Protein AF-A0AAV4B390-F1 (afdb_monomer)

Sequence (220 aa):
MEKWSINTLYYGSLAVGALCLAVEPRRWAMCNGYDNIGFPLTHDKHVQPGNHGVWMPGLGCPVQGCSAKIIRQATSLKMHWAEKHEKIVAKYYCSNCVWRSQSQDLLPDPINNVWVPGQACTVKGCGARGIRLLSDLRRHWREKHEEIVPMFHCSACAYISKRKSNIFNHFRRQHRHRLQDTCSNEECIGETNYQHNQEFIDPYPLTLDIMLGKKTMNTE

Radius of gyration: 29.26 Å; Cα contacts (8 Å, |Δi|>4): 190; chains: 1; bounding box: 52×94×75 Å

Foldseek 3Di:
DDDDDDDDDDDDDDDDDDDDDDDDDDDDDDDDDDDDDDDDDDDDDDDDPDDDPPDDAFCADPDPPDPGHGDRDPVSVVVVCVPPPPPPPPPDDDPPDPPPDPPPPDDPPLLAAPDDAQQADPAPPLRRGRRHDLVSVVVSCQQAADQKAKWWAFLPDRDIDSDLVVLVVCCVVPVVVVDPVDDDSVNRTDDIDIDGRPNYRHRPPDDSCSNVSNDDPPPD

InterPro domains:
  IPR013087 Zinc finger C2H2-type [SM00355] (59-85)
  IPR013087 Zinc finger C2H2-type [SM00355] (119-145)
  IPR013087 Zinc finger C2H2-type [SM00355] (152-175)

Structure (mmCIF, N/CA/C/O backbone):
data_AF-A0AAV4B390-F1
#
_entry.id   AF-A0AAV4B390-F1
#
loop_
_atom_site.group_PDB
_atom_site.id
_atom_site.type_symbol
_atom_site.label_atom_id
_atom_site.label_alt_id
_atom_site.label_comp_id
_atom_site.label_asym_id
_atom_site.label_entity_id
_atom_site.label_seq_id
_atom_site.pdbx_PDB_ins_code
_atom_site.Cartn_x
_atom_site.Cartn_y
_atom_site.Cartn_z
_atom_site.occupancy
_atom_site.B_iso_or_equiv
_atom_site.auth_seq_id
_atom_site.auth_comp_id
_atom_site.auth_asym_id
_atom_site.auth_atom_id
_atom_site.pdbx_PDB_model_num
ATOM 1 N N . MET A 1 1 ? -11.537 -35.513 -24.951 1.00 41.50 1 MET A N 1
ATOM 2 C CA . MET A 1 1 ? -10.340 -34.748 -25.369 1.00 41.50 1 MET A CA 1
ATOM 3 C C . MET A 1 1 ? -10.717 -33.981 -26.619 1.00 41.50 1 MET A C 1
ATOM 5 O O . MET A 1 1 ? -10.560 -34.493 -27.719 1.00 41.50 1 MET A O 1
ATOM 9 N N . GLU A 1 2 ? -11.304 -32.804 -26.444 1.00 45.62 2 GLU A N 1
ATOM 10 C CA . GLU A 1 2 ? -11.827 -31.998 -27.546 1.00 45.62 2 GLU A CA 1
ATOM 11 C C . GLU A 1 2 ? -10.936 -30.771 -27.719 1.00 45.62 2 GLU A C 1
ATOM 13 O O . GLU A 1 2 ? -10.735 -29.987 -26.792 1.00 45.62 2 GLU A O 1
ATOM 18 N N . LYS A 1 3 ? -10.320 -30.681 -28.899 1.00 49.75 3 LYS A N 1
ATOM 19 C CA . LYS A 1 3 ? -9.437 -29.594 -29.312 1.00 49.75 3 LYS A CA 1
ATOM 20 C C . LYS A 1 3 ? -10.301 -28.473 -29.881 1.00 49.75 3 LYS A C 1
ATOM 22 O O . LYS A 1 3 ? -10.980 -28.686 -30.878 1.00 49.75 3 LYS A O 1
ATOM 27 N N . TRP A 1 4 ? -10.219 -27.287 -29.290 1.00 47.69 4 TRP A N 1
ATOM 28 C CA . TRP A 1 4 ? -10.740 -26.060 -29.885 1.00 47.69 4 TRP A CA 1
ATOM 29 C C . TRP A 1 4 ? -9.566 -25.245 -30.434 1.00 47.69 4 TRP A C 1
ATOM 31 O O . TRP A 1 4 ? -8.719 -24.768 -29.682 1.00 47.69 4 TRP A O 1
ATOM 41 N N . SER A 1 5 ? -9.507 -25.122 -31.760 1.00 53.28 5 SER A N 1
ATOM 42 C CA . SER A 1 5 ? -8.652 -24.180 -32.488 1.00 53.28 5 SER A CA 1
ATOM 43 C C . SER A 1 5 ? -9.556 -23.124 -33.108 1.00 53.28 5 SER A C 1
ATOM 45 O O . SER A 1 5 ? -10.400 -23.473 -33.928 1.00 53.28 5 SER A O 1
ATOM 47 N N . ILE A 1 6 ? -9.388 -21.851 -32.739 1.00 56.22 6 ILE A N 1
ATOM 48 C CA . ILE A 1 6 ? -10.055 -20.737 -33.423 1.00 56.22 6 ILE A CA 1
ATOM 49 C C . ILE A 1 6 ? -9.066 -19.581 -33.627 1.00 56.22 6 ILE A C 1
ATOM 51 O O . ILE A 1 6 ? -8.648 -18.914 -32.688 1.00 56.22 6 ILE A O 1
ATOM 55 N N . ASN A 1 7 ? -8.711 -19.428 -34.902 1.00 47.69 7 ASN A N 1
ATOM 56 C CA . ASN A 1 7 ? -8.515 -18.223 -35.708 1.00 47.69 7 ASN A CA 1
ATOM 57 C C . ASN A 1 7 ? -7.760 -17.012 -35.142 1.00 47.69 7 ASN A C 1
ATOM 59 O O . ASN A 1 7 ? -8.283 -16.160 -34.430 1.00 47.69 7 ASN A O 1
ATOM 63 N N . THR A 1 8 ? -6.552 -16.876 -35.682 1.00 50.84 8 THR A N 1
ATOM 64 C CA . THR A 1 8 ? -5.808 -15.642 -35.922 1.00 50.84 8 THR A CA 1
ATOM 65 C C . THR A 1 8 ? -6.605 -14.695 -36.831 1.00 50.84 8 THR A C 1
ATOM 67 O O . THR A 1 8 ? -6.971 -15.077 -37.941 1.00 50.84 8 THR A O 1
ATOM 70 N N . LEU A 1 9 ? -6.829 -13.449 -36.399 1.00 58.09 9 LEU A N 1
ATOM 71 C CA . LEU A 1 9 ? -7.243 -12.353 -37.279 1.00 58.09 9 LEU A CA 1
ATOM 72 C C . LEU A 1 9 ? -6.188 -11.247 -37.307 1.00 58.09 9 LEU A C 1
ATOM 74 O O . LEU A 1 9 ? -5.537 -10.927 -36.315 1.00 58.09 9 LEU A O 1
ATOM 78 N N . TYR A 1 10 ? -6.017 -10.749 -38.523 1.00 50.22 10 TYR A N 1
ATOM 79 C CA . TYR A 1 10 ? -4.921 -9.970 -39.075 1.00 50.22 10 TYR A CA 1
ATOM 80 C C . TYR A 1 10 ? -5.289 -8.472 -39.065 1.00 50.22 10 TYR A C 1
ATOM 82 O O . TYR A 1 10 ? -6.413 -8.125 -39.405 1.00 50.22 10 TYR A O 1
ATOM 90 N N . TYR A 1 11 ? -4.307 -7.630 -38.726 1.00 43.91 11 TYR A N 1
ATOM 91 C CA . TYR A 1 11 ? -4.045 -6.243 -39.160 1.00 43.91 11 TYR A CA 1
ATOM 92 C C . TYR A 1 11 ? -5.147 -5.166 -39.155 1.00 43.91 11 TYR A C 1
ATOM 94 O O . TYR A 1 11 ? -6.131 -5.213 -39.883 1.00 43.91 11 TYR A O 1
ATOM 102 N N . GLY A 1 12 ? -4.813 -4.056 -38.489 1.00 47.50 12 GLY A N 1
ATOM 103 C CA . GLY A 1 12 ? -5.401 -2.738 -38.715 1.00 47.50 12 GLY A CA 1
ATOM 104 C C . GLY A 1 12 ? -4.521 -1.639 -38.122 1.00 47.50 12 GLY A C 1
ATOM 105 O O . GLY A 1 12 ? -4.775 -1.174 -37.016 1.00 47.50 12 GLY A O 1
ATOM 106 N N . SER A 1 13 ? -3.463 -1.248 -38.840 1.00 51.16 13 SER A N 1
ATOM 107 C CA . SER A 1 13 ? -2.677 -0.043 -38.547 1.00 51.16 13 SER A CA 1
ATOM 108 C C . SER A 1 13 ? -3.537 1.200 -38.770 1.00 51.16 13 SER A C 1
ATOM 110 O O . SER A 1 13 ? -3.953 1.456 -39.899 1.00 51.16 13 SER A O 1
ATOM 112 N N . LEU A 1 14 ? -3.760 1.996 -37.723 1.00 57.91 14 LEU A N 1
ATOM 113 C CA . LEU A 1 14 ? -4.308 3.346 -37.842 1.00 57.91 14 LEU A CA 1
ATOM 114 C C . LEU A 1 14 ? -3.250 4.381 -37.464 1.00 57.91 14 LEU A C 1
ATOM 116 O O . LEU A 1 14 ? -2.471 4.216 -36.528 1.00 57.91 14 LEU A O 1
ATOM 120 N N . ALA A 1 15 ? -3.218 5.410 -38.301 1.00 54.84 15 ALA A N 1
ATOM 121 C CA . ALA A 1 15 ? -2.175 6.400 -38.436 1.00 54.84 15 ALA A CA 1
ATOM 122 C C . ALA A 1 15 ? -2.078 7.360 -37.245 1.00 54.84 15 ALA A C 1
ATOM 124 O O . ALA A 1 15 ? -3.065 7.736 -36.614 1.00 54.84 15 ALA A O 1
ATOM 125 N N . VAL A 1 16 ? -0.844 7.793 -37.007 1.00 46.31 16 VAL A N 1
ATOM 126 C CA . VAL A 1 16 ? -0.438 8.780 -36.012 1.00 46.31 16 VAL A CA 1
ATOM 127 C C . VAL A 1 16 ? -0.750 10.176 -36.558 1.00 46.31 16 VAL A C 1
ATOM 129 O O . VAL A 1 16 ? -0.089 10.649 -37.479 1.00 46.31 16 VAL A O 1
ATOM 132 N N . GLY A 1 17 ? -1.771 10.833 -36.009 1.00 49.50 17 GLY A N 1
ATOM 133 C CA . GLY A 1 17 ? -2.037 12.254 -36.232 1.00 49.50 17 GLY A CA 1
ATOM 134 C C . GLY A 1 17 ? -1.324 13.092 -35.175 1.00 49.50 17 GLY A C 1
ATOM 135 O O . GLY A 1 17 ? -1.778 13.172 -34.036 1.00 49.50 17 GLY A O 1
ATOM 136 N N . ALA A 1 18 ? -0.200 13.702 -35.546 1.00 46.06 18 ALA A N 1
ATOM 137 C CA . ALA A 1 18 ? 0.514 14.671 -34.724 1.00 46.06 18 ALA A CA 1
ATOM 138 C C . ALA A 1 18 ? -0.242 16.012 -34.710 1.00 46.06 18 ALA A C 1
ATOM 140 O O . ALA A 1 18 ? -0.316 16.699 -35.727 1.00 46.06 18 ALA A O 1
ATOM 141 N N . LEU A 1 19 ? -0.786 16.398 -33.555 1.00 48.22 19 LEU A N 1
ATOM 142 C CA . LEU A 1 19 ? -1.287 17.749 -33.294 1.00 48.22 19 LEU A CA 1
ATOM 143 C C . LEU A 1 19 ? -0.245 18.494 -32.453 1.00 48.22 19 LEU A C 1
ATOM 145 O O . LEU A 1 19 ? -0.083 18.243 -31.260 1.00 48.22 19 LEU A O 1
ATOM 149 N N . CYS A 1 20 ? 0.490 19.389 -33.115 1.00 43.09 20 CYS A N 1
ATOM 150 C CA . CYS A 1 20 ? 1.404 20.332 -32.483 1.00 43.09 20 CYS A CA 1
ATOM 151 C C . CYS A 1 20 ? 0.640 21.304 -31.576 1.00 43.09 20 CYS A C 1
ATOM 153 O O . CYS A 1 20 ? -0.298 21.977 -32.000 1.00 43.09 20 CYS A O 1
ATOM 155 N N . LEU A 1 21 ? 1.102 21.393 -30.332 1.00 41.28 21 LEU A N 1
ATOM 156 C CA . LEU A 1 21 ? 0.714 22.388 -29.342 1.00 41.28 21 LEU A CA 1
ATOM 157 C C . LEU A 1 21 ? 1.257 23.767 -29.749 1.00 41.28 21 LEU A C 1
ATOM 159 O O . LEU A 1 21 ? 2.466 23.933 -29.897 1.00 41.28 21 LEU A O 1
ATOM 163 N N . ALA A 1 22 ? 0.379 24.763 -29.855 1.00 42.25 22 ALA A N 1
ATOM 164 C CA . ALA A 1 22 ? 0.757 26.170 -29.779 1.00 42.25 22 ALA A CA 1
ATOM 165 C C . ALA A 1 22 ? 0.471 26.659 -28.352 1.00 42.25 22 ALA A C 1
ATOM 167 O O . ALA A 1 22 ? -0.681 26.743 -27.930 1.00 42.25 22 ALA A O 1
ATOM 168 N N . VAL A 1 23 ? 1.532 26.928 -27.590 1.00 44.78 23 VAL A N 1
ATOM 169 C CA . VAL A 1 23 ? 1.471 27.560 -26.266 1.00 44.78 23 VAL A CA 1
ATOM 170 C C . VAL A 1 23 ? 1.789 29.041 -26.455 1.00 44.78 23 VAL A C 1
ATOM 172 O O . VAL A 1 23 ? 2.902 29.393 -26.838 1.00 44.78 23 VAL A O 1
ATOM 175 N N . GLU A 1 24 ? 0.815 29.910 -26.197 1.00 44.53 24 GLU A N 1
ATOM 176 C CA . GLU A 1 24 ? 1.016 31.361 -26.184 1.00 44.53 24 GLU A CA 1
ATOM 177 C C . GLU A 1 24 ? 1.692 31.819 -24.873 1.00 44.53 24 GLU A C 1
ATOM 179 O O . GLU A 1 24 ? 1.309 31.368 -23.786 1.00 44.53 24 GLU A O 1
ATOM 184 N N . PRO A 1 25 ? 2.665 32.747 -24.919 1.00 48.50 25 PRO A N 1
ATOM 185 C CA . PRO A 1 25 ? 3.282 33.297 -23.719 1.00 48.50 25 PRO A CA 1
ATOM 186 C C . PRO A 1 25 ? 2.408 34.393 -23.087 1.00 48.50 25 PRO A C 1
ATOM 188 O O . PRO A 1 25 ? 2.172 35.456 -23.667 1.00 48.50 25 PRO A O 1
ATOM 191 N N . ARG A 1 26 ? 1.971 34.168 -21.840 1.00 43.69 26 ARG A N 1
ATOM 192 C CA . ARG A 1 26 ? 1.326 35.196 -21.009 1.00 43.69 26 ARG A CA 1
ATOM 193 C C . ARG A 1 26 ? 2.330 36.292 -20.641 1.00 43.69 26 ARG A C 1
ATOM 195 O O . ARG A 1 26 ? 3.281 36.058 -19.898 1.00 43.69 26 ARG A O 1
ATOM 202 N N . ARG A 1 27 ? 2.065 37.502 -21.140 1.00 37.72 27 ARG A N 1
ATOM 203 C CA . ARG A 1 27 ? 2.655 38.774 -20.701 1.00 37.72 27 ARG A CA 1
ATOM 204 C C . ARG A 1 27 ? 2.370 39.006 -19.212 1.00 37.72 27 ARG A C 1
ATOM 206 O O . ARG A 1 27 ? 1.213 38.999 -18.803 1.00 37.72 27 ARG A O 1
ATOM 213 N N . TRP A 1 28 ? 3.413 39.266 -18.429 1.00 36.62 28 TRP A N 1
ATOM 214 C CA . TRP A 1 28 ? 3.296 39.818 -17.078 1.00 36.62 28 TRP A CA 1
ATOM 215 C C . TRP A 1 28 ? 3.379 41.342 -17.179 1.00 36.62 28 TRP A C 1
ATOM 217 O O . TRP A 1 28 ? 4.392 41.883 -17.619 1.00 36.62 28 TRP A O 1
ATOM 227 N N . ALA A 1 29 ? 2.295 42.025 -16.817 1.00 38.28 29 ALA A N 1
ATOM 228 C CA . ALA A 1 29 ? 2.273 43.472 -16.664 1.00 38.28 29 ALA A CA 1
ATOM 229 C C . ALA A 1 29 ? 2.903 43.848 -15.315 1.00 38.28 29 ALA A C 1
ATOM 231 O O . ALA A 1 29 ? 2.485 43.362 -14.265 1.00 38.28 29 ALA A O 1
ATOM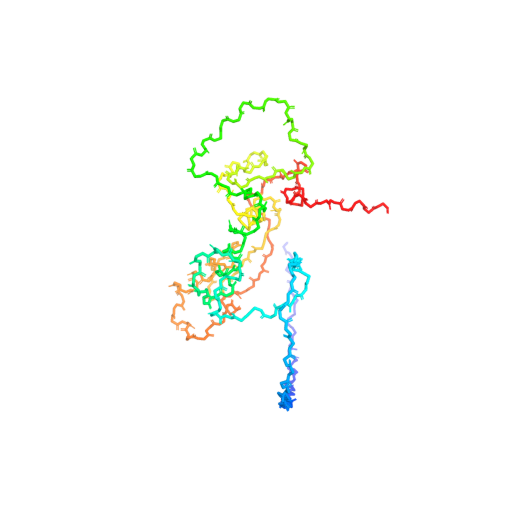 232 N N . MET A 1 30 ? 3.922 44.703 -15.365 1.00 36.62 30 MET A N 1
ATOM 233 C CA . MET A 1 30 ? 4.476 45.398 -14.208 1.00 36.62 30 MET A CA 1
ATOM 234 C C . MET A 1 30 ? 3.546 46.554 -13.829 1.00 36.62 30 MET A C 1
ATOM 236 O O . MET A 1 30 ? 3.307 47.437 -14.650 1.00 36.62 30 MET A O 1
ATOM 240 N N . CYS A 1 31 ? 3.079 46.587 -12.583 1.00 33.75 31 CYS A N 1
ATOM 241 C CA . CYS A 1 31 ? 2.533 47.795 -11.968 1.00 33.75 31 CYS A CA 1
ATOM 242 C C . CYS A 1 31 ? 3.531 48.276 -10.911 1.00 33.75 31 CYS A C 1
ATOM 244 O O . CYS A 1 31 ? 3.616 47.711 -9.823 1.00 33.75 31 CYS A O 1
ATOM 246 N N . ASN A 1 32 ? 4.297 49.310 -11.266 1.00 42.28 32 ASN A N 1
ATOM 247 C CA . ASN A 1 32 ? 4.989 50.178 -10.320 1.00 42.28 32 ASN A CA 1
ATOM 248 C C . ASN A 1 32 ? 3.988 51.220 -9.810 1.00 42.28 32 ASN A C 1
ATOM 250 O O . ASN A 1 32 ? 3.314 51.865 -10.609 1.00 42.28 32 ASN A O 1
ATOM 254 N N . GLY A 1 33 ? 3.927 51.398 -8.495 1.00 35.59 33 GLY A N 1
ATOM 255 C CA . GLY A 1 33 ? 3.143 52.439 -7.839 1.00 35.59 33 GLY A CA 1
ATOM 256 C C . GLY A 1 33 ? 3.598 52.582 -6.395 1.00 35.59 33 GLY A C 1
ATOM 257 O O . GLY A 1 33 ? 3.017 51.981 -5.498 1.00 35.59 33 GLY A O 1
ATOM 258 N N . TYR A 1 34 ? 4.696 53.310 -6.199 1.00 36.91 34 TYR A N 1
ATOM 259 C CA . TYR A 1 34 ? 5.106 53.833 -4.900 1.00 36.91 34 TYR A CA 1
ATOM 260 C C . TYR A 1 34 ? 4.435 55.190 -4.723 1.00 36.91 34 TYR A C 1
ATOM 262 O O . TYR A 1 34 ? 4.748 56.093 -5.487 1.00 36.91 34 TYR A O 1
ATOM 270 N N . ASP A 1 35 ? 3.605 55.338 -3.692 1.00 37.25 35 ASP A N 1
ATOM 271 C CA . ASP A 1 35 ? 3.296 56.645 -3.120 1.00 37.25 35 ASP A CA 1
ATOM 272 C C . ASP A 1 35 ? 3.420 56.591 -1.595 1.00 37.25 35 ASP A C 1
ATOM 274 O O . ASP A 1 35 ? 2.820 55.767 -0.902 1.00 37.25 35 ASP A O 1
ATOM 278 N N . ASN A 1 36 ? 4.281 57.482 -1.109 1.00 44.78 36 ASN A N 1
ATOM 279 C CA . ASN A 1 36 ? 4.531 57.812 0.284 1.00 44.78 36 ASN A CA 1
ATOM 280 C C . ASN A 1 36 ? 3.307 58.501 0.889 1.00 44.78 36 ASN A C 1
ATOM 282 O O . ASN A 1 36 ? 2.950 59.588 0.442 1.00 44.78 36 ASN A O 1
ATOM 286 N N . ILE A 1 37 ? 2.761 57.965 1.982 1.00 39.50 37 ILE A N 1
ATOM 287 C CA . ILE A 1 37 ? 1.962 58.763 2.918 1.00 39.50 37 ILE A CA 1
ATOM 288 C C . ILE A 1 37 ? 2.282 58.301 4.342 1.00 39.50 37 ILE A C 1
ATOM 290 O O . ILE A 1 37 ? 2.000 57.168 4.728 1.00 39.50 37 ILE A O 1
ATOM 294 N N . GLY A 1 38 ? 2.928 59.180 5.109 1.00 43.12 38 GLY A N 1
ATOM 295 C CA . GLY A 1 38 ? 3.207 58.975 6.525 1.00 43.12 38 GLY A CA 1
ATOM 296 C C . GLY A 1 38 ? 1.971 59.232 7.383 1.00 43.12 38 GLY A C 1
ATOM 297 O O . GLY A 1 38 ? 1.233 60.180 7.134 1.00 43.12 38 GLY A O 1
ATOM 298 N N . PHE A 1 39 ? 1.787 58.419 8.425 1.00 34.03 39 PHE A N 1
ATOM 299 C CA . PHE A 1 39 ? 0.884 58.708 9.540 1.00 34.03 39 PHE A CA 1
ATOM 300 C C . PHE A 1 39 ? 1.506 58.258 10.874 1.00 34.03 39 PHE A C 1
ATOM 302 O O . PHE A 1 39 ? 2.317 57.327 10.890 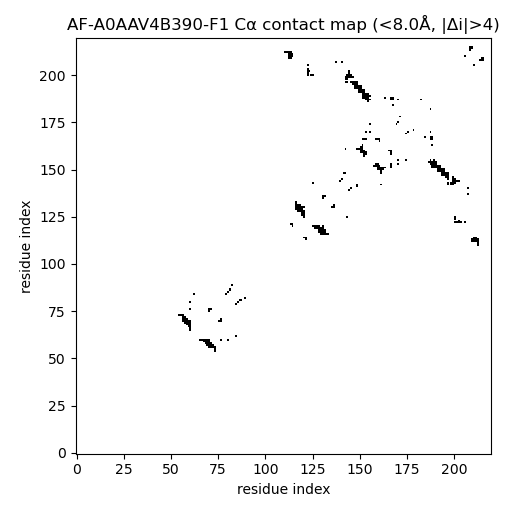1.00 34.03 39 PHE A O 1
ATOM 309 N N . PRO A 1 40 ? 1.172 58.941 11.985 1.00 48.75 40 PRO A N 1
ATOM 310 C CA . PRO A 1 40 ? 1.884 58.835 13.247 1.00 48.75 40 PRO A CA 1
ATOM 311 C C . PRO A 1 40 ? 1.409 57.654 14.102 1.00 48.75 40 PRO A C 1
ATOM 313 O O . PRO A 1 40 ? 0.246 57.255 14.092 1.00 48.75 40 PRO A O 1
ATOM 316 N N . LEU A 1 41 ? 2.353 57.137 14.886 1.00 48.72 41 LEU A N 1
ATOM 317 C CA . LEU A 1 41 ? 2.165 56.142 15.935 1.00 48.72 41 LEU A CA 1
ATOM 318 C C . LEU A 1 41 ? 1.272 56.694 17.050 1.00 48.72 41 LEU A C 1
ATOM 320 O O . LEU A 1 41 ? 1.602 57.723 17.624 1.00 48.72 41 LEU A O 1
ATOM 324 N N . THR A 1 42 ? 0.207 55.975 17.407 1.00 56.06 42 THR A N 1
ATOM 325 C CA . THR A 1 42 ? -0.085 55.549 18.790 1.00 56.06 42 THR A CA 1
ATOM 326 C C . THR A 1 42 ? -1.213 54.503 18.806 1.00 56.06 42 THR A C 1
ATOM 328 O O . THR A 1 42 ? -2.045 54.451 17.903 1.00 56.06 42 THR A O 1
ATOM 331 N N . HIS A 1 43 ? -1.219 53.716 19.885 1.00 34.91 43 HIS A N 1
ATOM 332 C CA . HIS A 1 43 ? -2.218 52.753 20.369 1.00 34.91 43 HIS A CA 1
ATOM 333 C C . HIS A 1 43 ? -2.102 51.266 19.986 1.00 34.91 43 HIS A C 1
ATOM 335 O O . HIS A 1 43 ? -2.345 50.839 18.857 1.00 34.91 43 HIS A O 1
ATOM 341 N N . ASP A 1 44 ? -1.818 50.495 21.044 1.00 47.56 44 ASP A N 1
ATOM 342 C CA . ASP A 1 44 ? -1.948 49.051 21.205 1.00 47.56 44 ASP A CA 1
ATOM 343 C C . ASP A 1 44 ? -3.210 48.487 20.547 1.00 47.56 44 ASP A C 1
ATOM 345 O O . ASP A 1 44 ? -4.341 48.782 20.943 1.00 47.56 44 ASP A O 1
ATOM 349 N N . LYS A 1 45 ? -3.005 47.600 19.573 1.00 36.41 45 LYS A N 1
ATOM 350 C CA . LYS A 1 45 ? -4.032 46.693 19.065 1.00 36.41 45 LYS A CA 1
ATOM 351 C C . LYS A 1 45 ? -3.483 45.277 19.110 1.00 36.41 45 LYS A C 1
ATOM 353 O O . LYS A 1 45 ? -2.457 44.974 18.509 1.00 36.41 45 LYS A O 1
ATOM 358 N N . HIS A 1 46 ? -4.198 44.410 19.819 1.00 43.28 46 HIS A N 1
ATOM 359 C CA . HIS A 1 46 ? -4.069 42.963 19.706 1.00 43.28 46 HIS A CA 1
ATOM 360 C C . HIS A 1 46 ? -4.237 42.582 18.225 1.00 43.28 46 HIS A C 1
ATOM 362 O O . HIS A 1 46 ? -5.334 42.669 17.675 1.00 43.28 46 HIS A O 1
ATOM 368 N N . VAL A 1 47 ? -3.142 42.207 17.561 1.00 39.22 47 VAL A N 1
ATOM 369 C CA . VAL A 1 47 ? -3.165 41.715 16.181 1.00 39.22 47 VAL A CA 1
ATOM 370 C C . VAL A 1 47 ? -3.667 40.276 16.220 1.00 39.22 47 VAL A C 1
ATOM 372 O O . VAL A 1 47 ? -2.913 39.354 16.521 1.00 39.22 47 VAL A O 1
ATOM 375 N N . GLN A 1 48 ? -4.950 40.070 15.932 1.00 41.28 48 GLN A N 1
ATOM 376 C CA . GLN A 1 48 ? -5.407 38.751 15.510 1.00 41.28 48 GLN A CA 1
ATOM 377 C C . GLN A 1 48 ? -4.968 38.538 14.055 1.00 41.28 48 GLN A C 1
ATOM 379 O O . GLN A 1 48 ? -5.255 39.395 13.215 1.00 41.28 48 GLN A O 1
ATOM 384 N N . PRO A 1 49 ? -4.272 37.435 13.722 1.00 44.47 49 PRO A N 1
ATOM 385 C CA . PRO A 1 49 ? -3.849 37.162 12.357 1.00 44.47 49 PRO A CA 1
ATOM 386 C C . PRO A 1 49 ? -5.045 36.659 11.539 1.00 44.47 49 PRO A C 1
ATOM 388 O O . PRO A 1 49 ? -5.212 35.466 11.301 1.00 44.47 49 PRO A O 1
ATOM 391 N N . GLY A 1 50 ? -5.895 37.589 11.114 1.00 41.25 50 GLY A N 1
ATOM 392 C CA . GLY A 1 50 ? -6.855 37.368 10.044 1.00 41.25 50 GLY A CA 1
ATOM 393 C C . GLY A 1 50 ? -6.179 37.590 8.693 1.00 41.25 50 GLY A C 1
ATOM 394 O O . GLY A 1 50 ? -5.767 38.701 8.390 1.00 41.25 50 GLY A O 1
ATOM 395 N N . ASN A 1 51 ? -6.088 36.521 7.902 1.00 46.00 51 ASN A N 1
ATOM 396 C CA . ASN A 1 51 ? -5.853 36.489 6.455 1.00 46.00 51 ASN A CA 1
ATOM 397 C C . ASN A 1 51 ? -4.618 37.210 5.865 1.00 46.00 51 ASN A C 1
ATOM 399 O O . ASN A 1 51 ? -4.598 38.410 5.621 1.00 46.00 51 ASN A O 1
ATOM 403 N N . HIS A 1 52 ? -3.649 36.381 5.458 1.00 46.66 52 HIS A N 1
ATOM 404 C CA . HIS A 1 52 ? -2.746 36.595 4.316 1.00 46.66 52 HIS A CA 1
ATOM 405 C C . HIS A 1 52 ? -1.861 37.852 4.313 1.00 46.66 52 HIS A C 1
ATOM 407 O O . HIS A 1 52 ? -1.620 38.442 3.261 1.00 46.66 52 HIS A O 1
ATOM 413 N N . GLY A 1 53 ? -1.237 38.179 5.446 1.00 49.44 53 GLY A N 1
ATOM 414 C CA . GLY A 1 53 ? 0.061 38.854 5.382 1.00 49.44 53 GLY A CA 1
ATOM 415 C C . GLY A 1 53 ? 1.029 37.986 4.568 1.00 49.44 53 GLY A C 1
ATOM 416 O O . GLY A 1 53 ? 1.274 36.832 4.920 1.00 49.44 53 GLY A O 1
ATOM 417 N N . VAL A 1 54 ? 1.521 38.493 3.437 1.00 53.41 54 VAL A N 1
ATOM 418 C CA . VAL A 1 54 ? 2.495 37.795 2.587 1.00 53.41 54 VAL A CA 1
ATOM 419 C C . VAL A 1 54 ? 3.798 37.644 3.378 1.00 53.41 54 VAL A C 1
ATOM 421 O O . VAL A 1 54 ? 4.542 38.603 3.564 1.00 53.41 54 VAL A O 1
ATOM 424 N N . TRP A 1 55 ? 4.062 36.441 3.889 1.00 63.53 55 TRP A N 1
ATOM 425 C CA . TRP A 1 55 ? 5.267 36.140 4.663 1.00 63.53 55 TRP A CA 1
ATOM 426 C C . TRP A 1 55 ? 6.481 36.076 3.735 1.00 63.53 55 TRP A C 1
ATOM 428 O O . TRP A 1 55 ? 6.627 35.125 2.965 1.00 63.53 55 TRP A O 1
ATOM 438 N N . MET A 1 56 ? 7.356 37.078 3.806 1.00 61.31 56 MET A N 1
ATOM 439 C CA . MET A 1 56 ? 8.581 37.101 3.010 1.00 61.31 56 MET A CA 1
ATOM 440 C C . MET A 1 56 ? 9.721 36.349 3.721 1.00 61.31 56 MET A C 1
ATOM 442 O O . MET A 1 56 ? 10.015 36.643 4.885 1.00 61.31 56 MET A O 1
ATOM 446 N N . PRO A 1 57 ? 10.381 35.382 3.052 1.00 61.16 57 PRO A N 1
ATOM 447 C CA . PRO A 1 57 ? 11.582 34.734 3.570 1.00 61.16 57 PRO A CA 1
ATOM 448 C C . PRO A 1 57 ? 12.656 35.759 3.953 1.00 61.16 57 PRO A C 1
ATOM 450 O O . PRO A 1 57 ? 12.919 36.692 3.199 1.00 61.16 57 PRO A O 1
ATOM 453 N N . GLY A 1 58 ? 13.303 35.573 5.107 1.00 69.50 58 GLY A N 1
ATOM 454 C CA . GLY A 1 58 ? 14.403 36.436 5.558 1.00 69.50 58 GLY A CA 1
ATOM 455 C C . GLY A 1 58 ? 14.035 37.480 6.617 1.00 69.50 58 GLY A C 1
ATOM 456 O O . GLY A 1 58 ? 14.939 38.091 7.183 1.00 69.50 58 GLY A O 1
ATOM 457 N N . LEU A 1 59 ? 12.755 37.635 6.962 1.00 69.44 59 LEU A N 1
ATOM 458 C CA . LEU A 1 59 ? 12.346 38.423 8.126 1.00 69.44 59 LEU A CA 1
ATOM 459 C C . LEU A 1 59 ? 12.384 37.557 9.399 1.00 69.44 59 LEU A C 1
ATOM 461 O O . LEU A 1 59 ? 12.106 36.356 9.376 1.00 69.44 59 LEU A O 1
ATOM 465 N N . GLY A 1 60 ? 12.824 38.149 10.513 1.00 80.06 60 GLY A N 1
ATOM 466 C CA . GLY A 1 60 ? 12.772 37.509 11.832 1.00 80.06 60 GLY A CA 1
ATOM 467 C C . GLY A 1 60 ? 11.334 37.327 12.321 1.00 80.06 60 GLY A C 1
ATOM 468 O O . GLY A 1 60 ? 10.392 37.816 11.698 1.00 80.06 60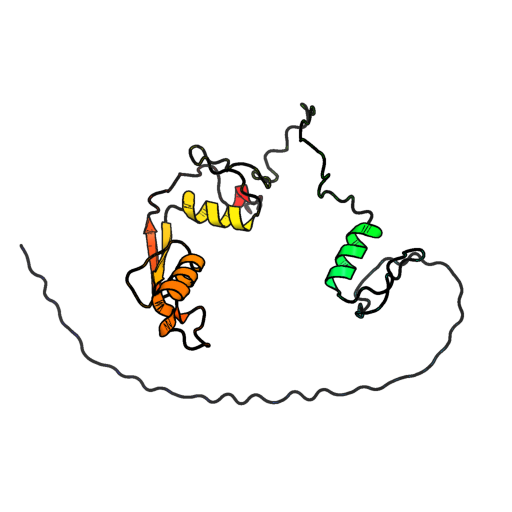 GLY A O 1
ATOM 469 N N . CYS A 1 61 ? 11.157 36.623 13.439 1.00 82.38 61 CYS A N 1
ATOM 470 C CA . CYS A 1 61 ? 9.831 36.496 14.038 1.00 82.38 61 CYS A CA 1
ATOM 471 C C . CYS A 1 61 ? 9.285 37.887 14.424 1.00 82.38 61 CYS A C 1
ATOM 473 O O . CYS A 1 61 ? 9.993 38.630 15.106 1.00 82.38 61 CYS A O 1
ATOM 475 N N . PRO A 1 62 ? 8.052 38.257 14.026 1.00 82.12 62 PRO A N 1
ATOM 476 C CA . PRO A 1 62 ? 7.505 39.583 14.316 1.00 82.12 62 PRO A CA 1
ATOM 477 C C . PRO A 1 62 ? 7.032 39.746 15.769 1.00 82.12 62 PRO A C 1
ATOM 479 O O . PRO A 1 62 ? 6.614 40.835 16.152 1.00 82.12 62 PRO A O 1
ATOM 482 N N . VAL A 1 63 ? 7.059 38.688 16.589 1.00 82.88 63 VAL A N 1
ATOM 483 C CA . VAL A 1 63 ? 6.605 38.756 17.984 1.00 82.88 63 VAL A CA 1
ATOM 484 C C . VAL A 1 63 ? 7.639 39.486 18.840 1.00 82.88 63 VAL A C 1
ATOM 486 O O . VAL A 1 63 ? 8.790 39.058 18.949 1.00 82.88 63 VAL A O 1
ATOM 489 N N . GLN A 1 64 ? 7.216 40.581 19.477 1.00 79.75 64 GLN A N 1
ATOM 490 C CA . GLN A 1 64 ? 8.066 41.391 20.346 1.00 79.75 64 GLN A CA 1
ATOM 491 C C . GLN A 1 64 ? 8.672 40.534 21.469 1.00 79.75 64 GLN A C 1
ATOM 493 O O . GLN A 1 64 ? 7.968 39.816 22.175 1.00 79.75 64 GLN A O 1
ATOM 498 N N . GLY A 1 65 ? 10.000 40.588 21.608 1.00 83.88 65 GLY A N 1
ATOM 499 C CA . GLY A 1 65 ? 10.745 39.787 22.586 1.00 83.88 65 GLY A CA 1
ATOM 500 C C . GLY A 1 65 ? 11.122 38.376 22.120 1.00 83.88 65 GLY A C 1
ATOM 501 O O . GLY A 1 65 ? 11.837 37.676 22.837 1.00 83.88 65 GLY A O 1
ATOM 502 N N . CYS A 1 66 ? 10.719 37.951 20.918 1.00 83.81 66 CYS A N 1
ATOM 503 C CA . CYS A 1 66 ? 11.202 36.700 20.344 1.00 83.81 66 CYS A CA 1
ATOM 504 C C . CYS A 1 66 ? 12.634 36.861 19.805 1.00 83.81 66 CYS A C 1
ATOM 506 O O . CYS A 1 66 ? 12.904 37.691 18.939 1.00 83.81 66 CYS A O 1
ATOM 508 N N . SER A 1 67 ? 13.570 36.047 20.298 1.00 83.56 67 SER A N 1
ATOM 509 C CA . SER A 1 67 ? 14.990 36.111 19.922 1.00 83.56 67 SER A CA 1
ATOM 510 C C . SER A 1 67 ? 15.327 35.416 18.593 1.00 83.56 67 SER A C 1
ATOM 512 O O . SER A 1 67 ? 16.494 35.391 18.199 1.00 83.56 67 SER A O 1
ATOM 514 N N . ALA A 1 68 ? 14.337 34.866 17.880 1.00 81.19 68 ALA A N 1
ATOM 515 C CA . ALA A 1 68 ? 14.543 34.180 16.607 1.00 81.19 68 ALA A CA 1
ATOM 516 C C . ALA A 1 68 ? 14.850 35.179 15.480 1.00 81.19 68 ALA A C 1
ATOM 518 O O . ALA A 1 68 ? 13.961 35.717 14.811 1.00 81.19 68 ALA A O 1
ATOM 519 N N . LYS A 1 69 ? 16.145 35.428 15.270 1.00 71.12 69 LYS A N 1
ATOM 520 C CA . LYS A 1 69 ? 16.637 36.327 14.228 1.00 71.12 69 LYS A CA 1
ATOM 521 C C . LYS A 1 69 ? 16.795 35.561 12.914 1.00 71.12 69 LYS A C 1
ATOM 523 O O . LYS A 1 69 ? 17.649 34.691 12.804 1.00 71.12 69 LYS A O 1
ATOM 528 N N . ILE A 1 70 ? 15.988 35.954 11.926 1.00 72.62 70 ILE A N 1
ATOM 529 C CA . ILE A 1 70 ? 16.066 35.574 10.506 1.00 72.62 70 ILE A CA 1
ATOM 530 C C . ILE A 1 70 ? 15.788 34.090 10.257 1.00 72.62 70 ILE A C 1
ATOM 532 O O . ILE A 1 70 ? 16.672 33.237 10.318 1.00 72.62 70 ILE A O 1
ATOM 536 N N . ILE A 1 71 ? 14.552 33.790 9.865 1.00 77.56 71 ILE A N 1
ATOM 537 C CA . ILE A 1 71 ? 14.181 32.449 9.430 1.00 77.56 71 ILE A CA 1
ATOM 538 C C . ILE A 1 71 ? 14.078 32.450 7.904 1.00 77.56 71 ILE A C 1
ATOM 540 O O . ILE A 1 71 ? 13.205 33.075 7.305 1.00 77.56 71 ILE A O 1
ATOM 544 N N . ARG A 1 72 ? 15.036 31.778 7.257 1.00 78.25 72 ARG A N 1
ATOM 545 C CA . ARG A 1 72 ? 15.217 31.829 5.794 1.00 78.25 72 ARG A CA 1
ATOM 546 C C . ARG A 1 72 ? 14.216 30.978 5.018 1.00 78.25 72 ARG A C 1
ATOM 548 O O . ARG A 1 72 ? 14.074 31.161 3.816 1.00 78.25 72 ARG A O 1
ATOM 555 N N . GLN A 1 73 ? 13.549 30.037 5.681 1.00 80.38 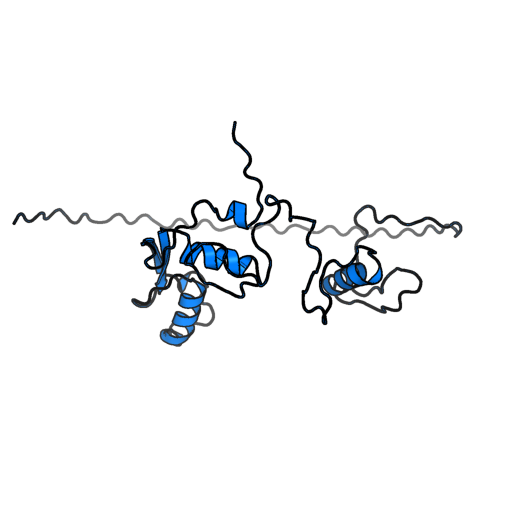73 GLN A N 1
ATOM 556 C CA . GLN A 1 73 ? 12.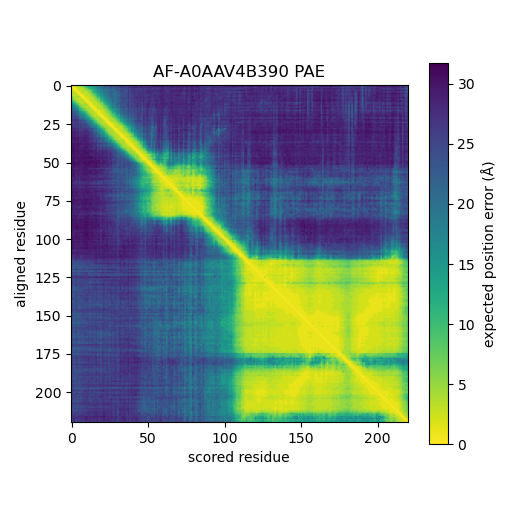610 29.117 5.047 1.00 80.38 73 GLN A CA 1
ATOM 557 C C . GLN A 1 73 ? 11.225 29.259 5.671 1.00 80.38 73 GLN A C 1
ATOM 559 O O . GLN A 1 73 ? 11.077 29.242 6.893 1.00 80.38 73 GLN A O 1
ATOM 564 N N . ALA A 1 74 ? 10.197 29.336 4.826 1.00 78.94 74 ALA A N 1
ATOM 565 C CA . ALA A 1 74 ? 8.809 29.433 5.272 1.00 78.94 74 ALA A CA 1
ATOM 566 C C . ALA A 1 74 ? 8.391 28.239 6.154 1.00 78.94 74 ALA A C 1
ATOM 568 O O . ALA A 1 74 ? 7.602 28.396 7.081 1.00 78.94 74 ALA A O 1
ATOM 569 N N . THR A 1 75 ? 8.949 27.051 5.906 1.00 79.56 75 THR A N 1
ATOM 570 C CA . THR A 1 75 ? 8.737 25.842 6.717 1.00 79.56 75 THR A CA 1
ATOM 571 C C . THR A 1 75 ? 9.299 25.995 8.128 1.00 79.56 75 THR A C 1
ATOM 573 O O . THR A 1 75 ? 8.583 25.763 9.098 1.00 79.56 75 THR A O 1
ATOM 576 N N . SER A 1 76 ? 10.543 26.458 8.258 1.00 81.50 76 SER A N 1
ATOM 577 C CA . SER A 1 76 ? 11.174 26.738 9.551 1.00 81.50 76 SER A CA 1
ATOM 578 C C . SER A 1 76 ? 10.431 27.817 10.340 1.00 81.50 76 SER A C 1
ATOM 580 O O . SER A 1 76 ? 10.344 27.724 11.560 1.00 81.50 76 SER A O 1
ATOM 582 N N . LEU A 1 77 ? 9.861 28.817 9.658 1.00 79.94 77 LEU A N 1
ATOM 583 C CA . LEU A 1 77 ? 9.109 29.889 10.313 1.00 79.94 77 LEU A CA 1
ATOM 584 C C . LEU A 1 77 ? 7.750 29.390 10.816 1.00 79.94 77 LEU A C 1
ATOM 586 O O . LEU A 1 77 ? 7.368 29.713 11.936 1.00 79.94 77 LEU A O 1
ATOM 590 N N . LYS A 1 78 ? 7.059 28.548 10.034 1.00 82.38 78 LYS A N 1
ATOM 591 C CA . LYS A 1 78 ? 5.823 27.879 10.471 1.00 82.38 78 LYS A CA 1
ATOM 592 C C . LYS A 1 78 ? 6.050 27.011 11.709 1.00 82.38 78 LYS A C 1
ATOM 594 O O . LYS A 1 78 ? 5.272 27.105 12.650 1.00 82.38 78 LYS A O 1
ATOM 599 N N . MET A 1 79 ? 7.120 26.210 11.730 1.00 80.00 79 MET A N 1
ATOM 600 C CA . MET A 1 79 ? 7.458 25.395 12.906 1.00 80.00 79 MET A CA 1
ATOM 601 C C . MET A 1 79 ? 7.786 26.267 14.120 1.00 80.00 79 MET A C 1
ATOM 603 O O . MET A 1 79 ? 7.248 26.047 15.198 1.00 80.00 79 MET A O 1
ATOM 607 N N . HIS A 1 80 ? 8.603 27.306 13.933 1.00 83.81 80 HIS A N 1
ATOM 608 C CA . HIS A 1 80 ? 8.925 28.258 14.993 1.00 83.81 80 HIS A CA 1
ATOM 609 C C . HIS A 1 80 ? 7.673 28.920 15.590 1.00 83.81 80 HIS A C 1
ATOM 611 O O . HIS A 1 80 ? 7.551 29.026 16.810 1.00 83.81 80 HIS A O 1
ATOM 617 N N . TRP A 1 81 ? 6.736 29.350 14.739 1.00 83.62 81 TRP A N 1
ATOM 618 C CA . TRP A 1 81 ? 5.487 29.969 15.175 1.00 83.62 81 TRP A CA 1
ATOM 619 C C . TRP A 1 81 ? 4.629 29.002 15.997 1.00 83.62 81 TRP A C 1
ATOM 621 O O . TRP A 1 81 ? 4.185 29.364 17.089 1.00 83.62 81 TRP A O 1
ATOM 631 N N . ALA A 1 82 ? 4.472 27.766 15.514 1.00 82.19 82 ALA A N 1
ATOM 632 C CA . ALA A 1 82 ? 3.750 26.708 16.214 1.00 82.19 82 ALA A CA 1
ATOM 633 C C . ALA A 1 82 ? 4.367 26.386 17.589 1.00 82.19 82 ALA A C 1
ATOM 635 O O . ALA A 1 82 ? 3.646 26.148 18.549 1.00 82.19 82 ALA A O 1
ATOM 636 N N . GLU A 1 83 ? 5.698 26.407 17.707 1.00 78.12 83 GLU A N 1
ATOM 637 C CA . GLU A 1 83 ? 6.399 26.073 18.954 1.00 78.12 83 GLU A CA 1
ATOM 638 C C . GLU A 1 83 ? 6.437 27.206 19.985 1.00 78.12 83 GLU A C 1
ATOM 640 O O . GLU A 1 83 ? 6.435 26.947 21.190 1.00 78.12 83 GLU A O 1
ATOM 645 N N . LYS A 1 84 ? 6.581 28.460 19.542 1.00 83.44 84 LYS A N 1
ATOM 646 C CA . LYS A 1 84 ? 6.898 29.589 20.435 1.00 83.44 84 LYS A CA 1
ATOM 647 C C . LYS A 1 84 ? 5.745 30.557 20.653 1.00 83.44 84 LYS A C 1
ATOM 649 O O . LYS A 1 84 ? 5.773 31.294 21.639 1.00 83.44 84 LYS A O 1
ATOM 654 N N . HIS A 1 85 ? 4.762 30.580 19.757 1.00 80.75 85 HIS A N 1
ATOM 655 C CA . HIS A 1 85 ? 3.742 31.632 19.734 1.00 80.75 85 HIS A CA 1
ATOM 656 C C . HIS A 1 85 ? 2.320 31.094 19.734 1.00 80.75 85 HIS A C 1
ATOM 658 O O . HIS A 1 85 ? 1.460 31.648 20.420 1.00 80.75 85 HIS A O 1
ATOM 664 N N . GLU A 1 86 ? 2.070 29.973 19.066 1.00 83.56 86 GLU A N 1
ATOM 665 C CA . GLU A 1 86 ? 0.850 29.224 19.308 1.00 83.56 86 GLU A CA 1
ATOM 666 C C . GLU A 1 86 ? 0.963 28.535 20.672 1.00 83.56 86 GLU A C 1
ATOM 668 O O . GLU A 1 86 ? 1.578 27.487 20.819 1.00 83.56 86 GLU A O 1
ATOM 673 N N . LYS A 1 87 ? 0.282 29.083 21.689 1.00 61.22 87 LYS A N 1
ATOM 674 C CA . LYS A 1 87 ? -0.104 28.334 22.904 1.00 61.22 87 LYS A CA 1
ATOM 675 C C . LYS A 1 87 ? -1.098 27.205 22.584 1.00 61.22 87 LYS A C 1
ATOM 677 O O . LYS A 1 87 ? -1.901 26.822 23.435 1.00 61.22 87 LYS A O 1
ATOM 682 N N . ILE A 1 88 ? -1.077 26.661 21.369 1.00 52.22 88 ILE A N 1
ATOM 683 C CA . ILE A 1 88 ? -1.610 25.333 21.145 1.00 52.22 88 ILE A CA 1
ATOM 684 C C . ILE A 1 88 ? -0.709 24.445 21.977 1.00 52.22 88 ILE A C 1
ATOM 686 O O . ILE A 1 88 ? 0.459 24.250 21.661 1.00 52.22 88 ILE A O 1
ATOM 690 N N . VAL A 1 89 ? -1.263 23.976 23.092 1.00 48.47 89 VAL A N 1
ATOM 691 C CA . VAL A 1 89 ? -0.756 22.852 23.863 1.00 48.47 89 VAL A CA 1
ATOM 692 C C . VAL A 1 89 ? -0.185 21.862 22.863 1.00 48.47 89 VAL A C 1
ATOM 694 O O . VAL A 1 89 ? -0.939 21.222 22.127 1.00 48.47 89 VAL A O 1
ATOM 697 N N . ALA A 1 90 ? 1.143 21.804 22.795 1.00 45.34 90 ALA A N 1
ATOM 698 C CA . ALA A 1 90 ? 1.867 20.843 22.000 1.00 45.34 90 ALA A CA 1
ATOM 699 C C . ALA A 1 90 ? 1.469 19.464 22.526 1.00 45.34 90 ALA A C 1
ATOM 701 O O . ALA A 1 90 ? 2.085 18.906 23.428 1.00 45.34 90 ALA A O 1
ATOM 702 N N . LYS A 1 91 ? 0.392 18.905 21.973 1.00 48.03 91 LYS A N 1
ATOM 703 C CA . LYS A 1 91 ? -0.045 17.525 22.181 1.00 48.03 91 LYS A CA 1
ATOM 704 C C . LYS A 1 91 ? 0.860 16.552 21.422 1.00 48.03 91 LYS A C 1
ATOM 706 O O . LYS A 1 91 ? 0.404 15.511 20.970 1.00 48.03 91 LYS A O 1
ATOM 711 N N . TYR A 1 92 ? 2.147 16.869 21.294 1.00 43.28 92 TYR A N 1
ATOM 712 C CA . TYR A 1 92 ? 3.112 16.027 20.613 1.00 43.28 92 TYR A CA 1
ATOM 713 C C . TYR A 1 92 ? 4.427 15.965 21.401 1.00 43.28 92 TYR A C 1
ATOM 715 O O . TYR A 1 92 ? 5.339 16.762 21.223 1.00 43.28 92 TYR A O 1
ATOM 723 N N . TYR A 1 93 ? 4.453 14.919 22.236 1.00 43.91 93 TYR A N 1
ATOM 724 C CA . TYR A 1 93 ? 5.592 14.111 22.685 1.00 43.91 93 TYR A CA 1
ATOM 725 C C . TYR A 1 93 ? 6.513 14.668 23.787 1.00 43.91 93 TYR A C 1
ATOM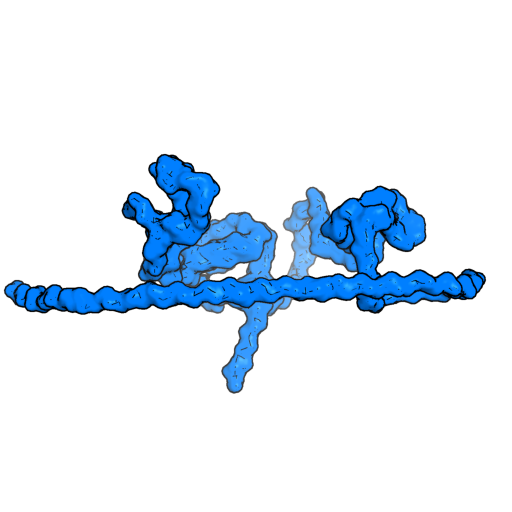 727 O O . TYR A 1 93 ? 7.395 15.488 23.563 1.00 43.91 93 TYR A O 1
ATOM 735 N N . CYS A 1 94 ? 6.376 14.081 24.983 1.00 34.84 94 CYS A N 1
ATOM 736 C CA . CYS A 1 94 ? 7.409 14.058 26.017 1.00 34.84 94 CYS A CA 1
ATOM 737 C C . CYS A 1 94 ? 8.439 12.970 25.679 1.00 34.84 94 CYS A C 1
ATOM 739 O O . CYS A 1 94 ? 8.087 11.796 25.555 1.00 34.84 94 CYS A O 1
ATOM 741 N N . SER A 1 95 ? 9.712 13.342 25.578 1.00 40.72 95 SER A N 1
ATOM 742 C CA . SER A 1 95 ? 10.839 12.444 25.296 1.00 40.72 95 SER A CA 1
ATOM 743 C C . SER A 1 95 ? 11.218 11.499 26.452 1.00 40.72 95 SER A C 1
ATOM 745 O O . SER A 1 95 ? 12.102 10.673 26.268 1.00 40.72 95 SER A O 1
ATOM 747 N N . ASN A 1 96 ? 10.534 11.560 27.604 1.00 40.78 96 ASN A N 1
ATOM 748 C CA . ASN A 1 96 ? 10.804 10.722 28.785 1.00 40.78 96 ASN A CA 1
ATOM 749 C C . ASN A 1 96 ? 9.573 9.990 29.360 1.00 40.78 96 ASN A C 1
ATOM 751 O O . ASN A 1 96 ? 9.654 9.403 30.438 1.00 40.78 96 ASN A O 1
ATOM 755 N N . CYS A 1 97 ? 8.425 9.978 28.677 1.00 35.16 97 CYS A N 1
ATOM 756 C CA . CYS A 1 97 ? 7.247 9.273 29.190 1.00 35.16 97 CYS A CA 1
ATOM 757 C C . CYS A 1 97 ? 7.225 7.800 28.760 1.00 35.16 97 CYS A C 1
ATOM 759 O O . CYS A 1 97 ? 6.718 7.450 27.695 1.00 35.16 97 CYS A O 1
ATOM 761 N N . VAL A 1 98 ? 7.693 6.925 29.654 1.00 44.31 98 VAL A N 1
ATOM 762 C CA . VAL A 1 98 ? 7.176 5.556 29.778 1.00 44.31 98 VAL A CA 1
ATOM 763 C C . VAL A 1 98 ? 5.687 5.679 30.100 1.00 44.31 98 VAL A C 1
ATOM 765 O O . VAL A 1 98 ? 5.311 6.108 31.189 1.00 44.31 98 VAL A O 1
ATOM 768 N N . TRP A 1 99 ? 4.826 5.365 29.136 1.00 40.31 99 TRP A N 1
ATOM 769 C CA . TRP A 1 99 ? 3.379 5.344 29.333 1.00 40.31 99 TRP A CA 1
ATOM 770 C C . TRP A 1 99 ? 3.016 4.243 30.343 1.00 40.31 99 TRP A C 1
ATOM 772 O O . TRP A 1 99 ? 2.871 3.074 29.996 1.00 40.31 99 TRP A O 1
ATOM 782 N N . ARG A 1 100 ? 2.882 4.623 31.615 1.00 41.75 100 ARG A N 1
ATOM 783 C CA . ARG A 1 100 ? 2.132 3.883 32.633 1.00 41.75 100 ARG A CA 1
ATOM 784 C C . ARG A 1 100 ? 1.055 4.827 33.163 1.00 41.75 100 ARG A C 1
ATOM 786 O O . ARG A 1 100 ? 1.219 5.460 34.197 1.00 41.75 100 ARG A O 1
ATOM 793 N N . SER A 1 101 ? -0.029 4.975 32.406 1.00 41.91 101 SER A N 1
ATOM 794 C CA . SER A 1 101 ? -1.217 5.690 32.863 1.00 41.91 101 SER A CA 1
ATOM 795 C C . SER A 1 101 ? -1.993 4.800 33.838 1.00 41.91 101 SER A C 1
ATOM 797 O O . SER A 1 101 ? -2.698 3.882 33.425 1.00 41.91 101 SER A O 1
ATOM 799 N N . GLN A 1 102 ? -1.883 5.079 35.136 1.00 45.44 102 GLN A N 1
ATOM 800 C CA . GLN A 1 102 ? -2.890 4.696 36.133 1.00 45.44 102 GLN A CA 1
ATOM 801 C C . GLN A 1 102 ? -4.082 5.663 36.049 1.00 45.44 102 GLN A C 1
ATOM 803 O O . GLN A 1 102 ? -4.364 6.420 36.968 1.00 45.44 102 GLN A O 1
ATOM 808 N N . SER A 1 103 ? -4.758 5.679 34.904 1.00 42.91 103 SER A N 1
ATOM 809 C CA . SER A 1 103 ? -6.069 6.308 34.758 1.00 42.91 103 SER A CA 1
ATOM 810 C C . SER A 1 103 ? -7.004 5.193 34.324 1.00 42.91 103 SER A C 1
ATOM 812 O O . SER A 1 103 ? -6.980 4.773 33.171 1.00 42.91 103 SER A O 1
ATOM 814 N N . GLN A 1 104 ? -7.710 4.628 35.300 1.00 46.03 104 GLN A N 1
ATOM 815 C CA . GLN A 1 104 ? -8.541 3.440 35.129 1.00 46.03 104 GLN A CA 1
ATOM 816 C C . GLN A 1 104 ? -9.994 3.783 34.749 1.00 46.03 104 GLN A C 1
ATOM 818 O O . GLN A 1 104 ? -10.746 2.876 34.421 1.00 46.03 104 GLN A O 1
ATOM 823 N N . ASP A 1 105 ? -10.370 5.070 34.686 1.00 47.44 105 ASP A N 1
ATOM 824 C CA . ASP A 1 105 ? -11.792 5.464 34.675 1.00 47.44 105 ASP A CA 1
ATOM 825 C C . ASP A 1 105 ? -12.236 6.358 33.507 1.00 47.44 105 ASP A C 1
ATOM 827 O O . ASP A 1 105 ? -13.368 6.832 33.483 1.00 47.44 105 ASP A O 1
ATOM 831 N N . LEU A 1 106 ? -11.394 6.565 32.492 1.00 45.16 106 LEU A N 1
ATOM 832 C CA . LEU A 1 106 ? -11.851 7.110 31.212 1.00 45.16 106 LEU A CA 1
ATOM 833 C C . LEU A 1 106 ? -11.634 6.045 30.149 1.00 45.16 106 LEU A C 1
ATOM 835 O O . LEU A 1 106 ? -10.584 5.991 29.507 1.00 45.16 106 LEU A O 1
ATOM 839 N N . LEU A 1 107 ? -12.630 5.168 30.000 1.00 45.22 107 LEU A N 1
ATOM 840 C CA . LEU A 1 107 ? -12.732 4.315 28.825 1.00 45.22 107 LEU A CA 1
ATOM 841 C C . LEU A 1 107 ? -12.602 5.234 27.601 1.00 45.22 107 LEU A C 1
ATOM 843 O O . LEU A 1 107 ? -13.399 6.168 27.477 1.00 45.22 107 LEU A O 1
ATOM 847 N N . PRO A 1 108 ? -11.588 5.049 26.736 1.00 48.19 108 PRO A N 1
ATOM 848 C CA . PRO A 1 108 ? -11.535 5.788 25.490 1.00 48.19 108 PRO A CA 1
ATOM 849 C C . PRO A 1 108 ? -12.834 5.476 24.761 1.00 48.19 108 PRO A C 1
ATOM 851 O O . PRO A 1 108 ? -13.142 4.305 24.540 1.00 48.19 108 PRO A O 1
ATOM 854 N N . ASP A 1 109 ? -13.604 6.519 24.460 1.00 51.34 109 ASP A N 1
ATOM 855 C CA . ASP A 1 109 ? -14.816 6.409 23.661 1.00 51.34 109 ASP A CA 1
ATOM 856 C C . ASP A 1 109 ? -14.463 5.545 22.436 1.00 51.34 109 ASP A C 1
ATOM 858 O O . ASP A 1 109 ? -13.615 5.966 21.636 1.00 51.34 109 ASP A O 1
ATOM 862 N N . PRO A 1 110 ? -15.018 4.324 22.287 1.00 54.22 110 PRO A N 1
ATOM 863 C CA . PRO A 1 110 ? -14.536 3.325 21.322 1.00 54.22 110 PRO A CA 1
ATOM 864 C C . PRO A 1 110 ? -14.710 3.749 19.853 1.00 54.22 110 PRO A C 1
ATOM 866 O O . PRO A 1 110 ? -14.389 3.002 18.933 1.00 54.22 110 PRO A O 1
ATOM 869 N N . ILE A 1 111 ? -15.219 4.958 19.632 1.00 56.38 111 ILE A N 1
ATOM 870 C CA . ILE A 1 111 ? -15.649 5.505 18.354 1.00 56.38 111 ILE A CA 1
ATOM 871 C C . ILE A 1 111 ? -14.579 6.434 17.745 1.00 56.38 111 ILE A C 1
ATOM 873 O O . ILE A 1 111 ? -14.589 6.664 16.538 1.00 56.38 111 ILE A O 1
ATOM 877 N N . ASN A 1 112 ? -13.602 6.926 18.519 1.00 60.12 112 ASN A N 1
ATOM 878 C CA . ASN A 1 112 ? -12.592 7.866 18.014 1.00 60.12 112 ASN A CA 1
ATOM 879 C C . ASN A 1 112 ? -11.204 7.214 17.875 1.00 60.12 112 ASN A C 1
ATOM 881 O O . ASN A 1 112 ? -10.379 7.283 18.779 1.00 60.12 112 ASN A O 1
ATOM 885 N N . ASN A 1 113 ? -10.939 6.667 16.682 1.00 63.88 113 ASN A N 1
ATOM 886 C CA . ASN A 1 113 ? -9.668 6.096 16.202 1.00 63.88 113 ASN A CA 1
ATOM 887 C C . ASN A 1 113 ? -9.236 4.782 16.879 1.00 63.88 113 ASN A C 1
ATOM 889 O O . ASN A 1 113 ? -8.558 4.774 17.902 1.00 63.88 113 ASN A O 1
ATOM 893 N N . VAL A 1 114 ? -9.536 3.655 16.223 1.00 83.00 114 VAL A N 1
ATOM 894 C CA . VAL A 1 114 ? -9.174 2.302 16.695 1.00 83.00 114 VAL A CA 1
ATOM 895 C C . VAL A 1 114 ? -7.655 2.051 16.694 1.00 83.00 114 VAL A C 1
ATOM 897 O O . VAL A 1 114 ? -7.175 1.148 17.379 1.00 83.00 114 VAL A O 1
ATOM 900 N N . TRP A 1 115 ? -6.872 2.846 15.955 1.00 91.44 115 TRP A N 1
ATOM 901 C CA . TRP A 1 115 ? -5.422 2.685 15.861 1.00 91.44 115 TRP A CA 1
ATOM 902 C C . TRP A 1 115 ? -4.638 3.906 16.349 1.00 91.44 115 TRP A C 1
ATOM 904 O O . TRP A 1 115 ? -4.939 5.046 15.994 1.00 91.44 115 TRP A O 1
ATOM 914 N N . VAL A 1 116 ? -3.559 3.638 17.090 1.00 89.75 116 VAL A N 1
ATOM 915 C CA . VAL A 1 116 ? -2.597 4.633 17.581 1.00 89.75 116 VAL A CA 1
ATOM 916 C C . VAL A 1 116 ? -1.192 4.338 17.021 1.00 89.75 116 VAL A C 1
ATOM 918 O O . VAL A 1 116 ? -0.776 3.175 16.994 1.00 89.75 116 VAL A O 1
ATOM 921 N N . PRO A 1 117 ? -0.408 5.357 16.609 1.00 93.19 117 PRO A N 1
ATOM 922 C CA . PRO A 1 117 ? 0.991 5.185 16.221 1.00 93.19 117 PRO A CA 1
ATOM 923 C C . PRO A 1 117 ? 1.820 4.386 17.233 1.00 93.19 117 PRO A C 1
ATOM 925 O O . PRO A 1 117 ? 1.861 4.697 18.419 1.00 93.19 117 PRO A O 1
ATOM 928 N N . GLY A 1 118 ? 2.528 3.371 16.744 1.00 91.88 118 GLY A N 1
ATOM 929 C CA . GLY A 1 118 ? 3.349 2.453 17.535 1.00 91.88 118 GLY A CA 1
ATOM 930 C C . GLY A 1 118 ? 2.604 1.204 18.011 1.00 91.88 118 GLY A C 1
ATOM 931 O O . GLY A 1 118 ? 3.258 0.232 18.396 1.00 91.88 118 GLY A O 1
ATOM 932 N N . GLN A 1 119 ? 1.271 1.186 17.937 1.00 91.50 119 GLN A N 1
ATOM 933 C CA . GLN A 1 119 ? 0.461 0.040 18.332 1.00 91.50 119 GLN A CA 1
ATOM 934 C C . GLN A 1 119 ? 0.574 -1.111 17.320 1.00 91.50 119 GLN A C 1
ATOM 936 O O . GLN A 1 119 ? 0.902 -0.935 16.140 1.00 91.50 119 GLN A O 1
ATOM 941 N N . ALA A 1 120 ? 0.317 -2.322 17.810 1.00 94.75 120 ALA A N 1
ATOM 942 C CA . ALA A 1 120 ? 0.119 -3.492 16.970 1.00 94.75 120 ALA A CA 1
ATOM 943 C C . ALA A 1 120 ? -1.180 -3.392 16.156 1.00 94.75 120 ALA A C 1
ATOM 945 O O . ALA A 1 120 ? -2.101 -2.661 16.522 1.00 94.75 120 ALA A O 1
ATOM 946 N N . CYS A 1 121 ? -1.259 -4.148 15.062 1.00 95.88 121 CYS A N 1
ATOM 947 C CA . CYS A 1 121 ? -2.514 -4.328 14.344 1.00 95.88 121 CYS A CA 1
ATOM 948 C C . CYS A 1 121 ? -3.546 -4.998 15.265 1.00 95.88 121 CYS A C 1
ATOM 950 O O . CYS A 1 121 ? -3.228 -5.959 15.967 1.00 95.88 121 CYS A O 1
ATOM 952 N N . THR A 1 122 ? -4.770 -4.475 15.267 1.00 94.81 122 THR A N 1
ATOM 953 C CA . THR A 1 122 ? -5.879 -4.938 16.115 1.00 94.81 122 THR A CA 1
ATOM 954 C C . THR A 1 122 ? -6.601 -6.162 15.546 1.00 94.81 122 THR A C 1
ATOM 956 O O . THR A 1 122 ? -7.346 -6.817 16.273 1.00 94.81 122 THR A O 1
ATOM 959 N N . VAL A 1 123 ? -6.369 -6.504 14.273 1.00 95.88 123 VAL A N 1
ATOM 960 C CA . VAL A 1 123 ? -6.954 -7.686 13.627 1.00 95.88 123 VAL A CA 1
ATOM 961 C C . VAL A 1 123 ? -6.398 -8.963 14.262 1.00 95.88 123 VAL A C 1
ATOM 963 O O . VAL A 1 123 ? -5.180 -9.171 14.337 1.00 95.88 123 VAL A O 1
ATOM 966 N N . LYS A 1 124 ? -7.299 -9.844 14.715 1.00 96.25 124 LYS A N 1
ATOM 967 C CA . LYS A 1 124 ? -6.938 -11.121 15.348 1.00 96.25 124 LYS A CA 1
ATOM 968 C C . LYS A 1 124 ? -6.115 -11.981 14.382 1.00 96.25 124 LYS A C 1
ATOM 970 O O . LYS A 1 124 ? -6.451 -12.115 13.216 1.00 96.25 124 LYS A O 1
ATOM 975 N N . GLY A 1 125 ? -5.015 -12.553 14.874 1.00 96.56 125 GLY A N 1
ATOM 976 C CA . GLY A 1 125 ? -4.114 -13.399 14.079 1.00 96.56 125 GLY A CA 1
ATOM 977 C C . GLY A 1 125 ? -3.083 -12.648 13.227 1.00 96.56 125 GLY A C 1
ATOM 978 O O . GLY A 1 125 ? -2.142 -13.269 12.748 1.00 96.56 125 GLY A O 1
ATOM 979 N N . CYS A 1 126 ? -3.181 -11.320 13.090 1.00 97.12 126 CYS A N 1
ATOM 980 C CA . CYS A 1 126 ? -2.234 -10.545 12.286 1.00 97.12 126 CYS A CA 1
ATOM 981 C C . CYS A 1 126 ? -0.829 -10.476 12.898 1.00 97.12 126 CYS A C 1
ATOM 983 O O . CYS A 1 126 ? 0.176 -10.694 12.223 1.00 97.12 126 CYS A O 1
ATOM 985 N N . GLY A 1 127 ? -0.746 -10.124 14.183 1.00 96.25 127 GLY A N 1
ATOM 986 C CA . GLY A 1 127 ? 0.519 -10.054 14.916 1.00 96.25 127 GLY A CA 1
ATOM 987 C C . GLY A 1 127 ? 1.498 -8.960 14.464 1.00 96.25 127 GLY A C 1
ATOM 988 O O . GLY A 1 127 ? 2.582 -8.870 15.038 1.00 96.25 127 GLY A O 1
ATOM 989 N N . ALA A 1 128 ? 1.151 -8.110 13.489 1.00 96.81 128 ALA A N 1
ATOM 990 C CA . ALA A 1 128 ? 1.994 -6.992 13.069 1.00 96.81 128 ALA A CA 1
ATOM 991 C C . ALA A 1 128 ? 2.168 -5.976 14.211 1.00 96.81 128 ALA A C 1
ATOM 993 O O . ALA A 1 128 ? 1.198 -5.592 14.862 1.00 96.81 128 ALA A O 1
ATOM 994 N N . ARG A 1 129 ? 3.404 -5.527 14.459 1.00 96.00 129 ARG A N 1
ATOM 995 C CA . ARG A 1 129 ? 3.757 -4.605 15.554 1.00 96.00 129 ARG A CA 1
ATOM 996 C C . ARG A 1 129 ? 4.539 -3.407 15.035 1.00 96.00 129 ARG A C 1
ATOM 998 O O . ARG A 1 129 ? 5.187 -3.489 13.996 1.00 96.00 129 ARG A O 1
ATOM 1005 N N . GLY A 1 130 ? 4.516 -2.312 15.795 1.00 93.00 130 GLY A N 1
ATOM 1006 C CA . GLY A 1 130 ? 5.396 -1.167 15.554 1.00 93.00 130 GLY A CA 1
ATOM 1007 C C . GLY A 1 130 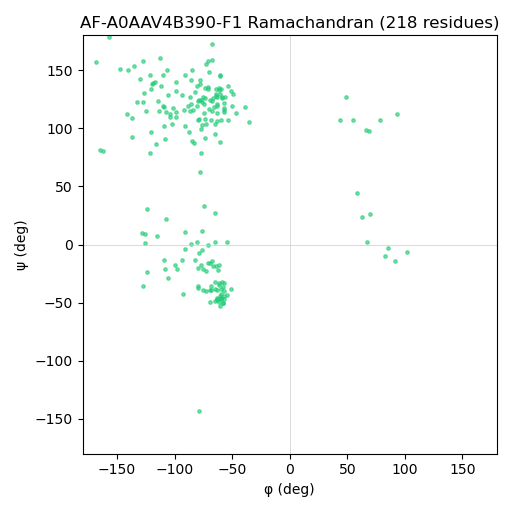? 5.072 -0.378 14.287 1.00 93.00 130 GLY A C 1
ATOM 1008 O O . GLY A 1 130 ? 5.960 0.262 13.729 1.00 93.00 130 GLY A O 1
ATOM 1009 N N . ILE A 1 131 ? 3.819 -0.397 13.830 1.00 96.12 131 ILE A N 1
ATOM 1010 C CA . ILE A 1 131 ? 3.373 0.482 12.747 1.00 96.12 131 ILE A CA 1
ATOM 1011 C C . ILE A 1 131 ? 3.351 1.897 13.328 1.00 96.12 131 ILE A C 1
ATOM 1013 O O . ILE A 1 131 ? 2.632 2.145 14.287 1.00 96.12 131 ILE A O 1
ATOM 1017 N N . ARG A 1 132 ? 4.174 2.817 12.815 1.00 94.62 132 ARG A N 1
ATOM 1018 C CA . ARG A 1 132 ? 4.299 4.183 13.371 1.00 94.62 132 ARG A CA 1
ATOM 1019 C C . ARG A 1 132 ? 3.618 5.243 12.519 1.00 94.62 132 ARG A C 1
ATOM 1021 O O . ARG A 1 132 ? 3.183 6.258 13.048 1.00 94.62 132 ARG A O 1
ATOM 1028 N N . LEU A 1 133 ? 3.529 5.020 11.212 1.00 95.31 133 LEU A N 1
ATOM 1029 C CA . LEU A 1 133 ? 2.976 5.982 10.266 1.00 95.31 133 LEU A CA 1
ATOM 1030 C C . LEU A 1 133 ? 1.638 5.488 9.716 1.00 95.31 133 LEU A C 1
ATOM 1032 O O . LEU A 1 133 ? 1.458 4.299 9.457 1.00 95.31 133 LEU A O 1
ATOM 1036 N N . LEU A 1 134 ? 0.718 6.417 9.447 1.00 94.12 134 LEU A N 1
ATOM 1037 C CA . LEU A 1 134 ? -0.560 6.103 8.795 1.00 94.12 134 LEU A CA 1
ATOM 1038 C C . LEU A 1 134 ? -0.368 5.508 7.392 1.00 94.12 134 LEU A C 1
ATOM 1040 O O . LEU A 1 134 ? -1.141 4.655 6.962 1.00 94.12 134 LEU A O 1
ATOM 1044 N N . SER A 1 135 ? 0.669 5.934 6.668 1.00 95.75 135 SER A N 1
ATOM 1045 C CA . SER A 1 135 ? 1.036 5.352 5.373 1.00 95.75 135 SER A CA 1
ATOM 1046 C C . SER A 1 135 ? 1.452 3.885 5.502 1.00 95.75 135 SER A C 1
ATOM 1048 O O . SER A 1 135 ? 1.074 3.069 4.660 1.00 95.75 135 SER A O 1
ATOM 1050 N N . ASP A 1 136 ? 2.175 3.540 6.571 1.00 96.12 136 ASP A N 1
ATOM 1051 C CA . ASP A 1 136 ? 2.559 2.163 6.868 1.00 96.12 136 ASP A CA 1
ATOM 1052 C C . ASP A 1 136 ? 1.341 1.323 7.245 1.00 96.12 136 ASP A C 1
ATOM 1054 O O . ASP A 1 136 ? 1.243 0.196 6.770 1.00 96.12 136 ASP A O 1
ATOM 1058 N N . LEU A 1 137 ? 0.390 1.876 8.012 1.00 96.50 137 LEU A N 1
ATOM 1059 C CA . LEU A 1 137 ? -0.876 1.207 8.329 1.00 96.50 137 LEU A CA 1
ATOM 1060 C C . LEU A 1 137 ? -1.687 0.921 7.064 1.00 96.50 137 LEU A C 1
ATOM 1062 O O . LEU A 1 137 ? -2.107 -0.210 6.853 1.00 96.50 137 LEU A O 1
ATOM 1066 N N . ARG A 1 138 ? -1.868 1.914 6.185 1.00 97.06 138 ARG A N 1
ATOM 1067 C CA . ARG A 1 138 ? -2.586 1.725 4.911 1.00 97.06 138 ARG A CA 1
ATOM 1068 C C . ARG A 1 138 ? -1.910 0.679 4.035 1.00 97.06 138 ARG A C 1
ATOM 1070 O O . ARG A 1 138 ? -2.577 -0.148 3.428 1.00 97.06 138 ARG A O 1
ATOM 1077 N N . ARG A 1 139 ? -0.578 0.708 3.951 1.00 97.19 139 ARG A N 1
ATOM 1078 C CA . ARG A 1 139 ? 0.181 -0.305 3.208 1.00 97.19 139 ARG A CA 1
ATOM 1079 C C . ARG A 1 139 ? -0.005 -1.691 3.822 1.00 97.19 139 ARG A C 1
ATOM 1081 O O . ARG A 1 139 ? -0.287 -2.628 3.091 1.00 97.19 139 ARG A O 1
ATOM 1088 N N . HIS A 1 140 ? 0.138 -1.795 5.138 1.00 97.56 140 HIS A N 1
ATOM 1089 C CA . HIS A 1 140 ? -0.056 -3.029 5.885 1.00 97.56 140 HIS A CA 1
ATOM 1090 C C . HIS A 1 140 ? -1.454 -3.612 5.659 1.00 97.56 140 HIS A C 1
ATOM 1092 O O . HIS A 1 140 ? -1.567 -4.794 5.347 1.00 97.56 140 HIS A O 1
ATOM 1098 N N . TRP A 1 141 ? -2.487 -2.771 5.746 1.00 97.94 141 TRP A N 1
ATOM 1099 C CA . TRP A 1 141 ? -3.870 -3.173 5.533 1.00 97.94 141 TRP A CA 1
ATOM 1100 C C . TRP A 1 141 ? -4.078 -3.779 4.151 1.00 97.94 141 TRP A C 1
ATOM 1102 O O . TRP A 1 141 ? -4.547 -4.903 4.051 1.00 97.94 141 TRP A O 1
ATOM 1112 N N . ARG A 1 142 ? -3.627 -3.099 3.092 1.00 97.81 142 ARG A N 1
ATOM 1113 C CA . ARG A 1 142 ? -3.706 -3.645 1.729 1.00 97.81 142 ARG A CA 1
ATOM 1114 C C . ARG A 1 142 ? -2.993 -4.986 1.593 1.00 97.81 142 ARG A C 1
ATOM 1116 O O . ARG A 1 142 ? -3.476 -5.895 0.945 1.00 97.81 142 ARG A O 1
ATOM 1123 N N . GLU A 1 143 ? -1.833 -5.139 2.221 1.00 97.38 143 GLU A N 1
ATOM 1124 C CA . GLU A 1 143 ? -1.022 -6.349 2.056 1.00 97.38 143 GLU A CA 1
ATOM 1125 C C . GLU A 1 143 ? -1.489 -7.551 2.875 1.00 97.38 143 GLU A C 1
ATOM 1127 O O . GLU A 1 143 ? -1.093 -8.669 2.547 1.00 97.38 143 GLU A O 1
ATOM 1132 N N . LYS A 1 144 ? -2.270 -7.346 3.941 1.00 98.00 144 LYS A N 1
ATOM 1133 C CA . LYS A 1 144 ? -2.665 -8.410 4.882 1.00 98.00 144 LYS A CA 1
ATOM 1134 C C . LYS A 1 144 ? -4.173 -8.569 5.058 1.00 98.00 144 LYS A C 1
ATOM 1136 O O . LYS A 1 144 ? -4.608 -9.641 5.448 1.00 98.00 144 LYS A O 1
ATOM 1141 N N . HIS A 1 145 ? -4.954 -7.533 4.785 1.00 97.81 145 HIS A N 1
ATOM 1142 C CA . HIS A 1 145 ? -6.383 -7.464 5.100 1.00 97.81 145 HIS A CA 1
ATOM 1143 C C . HIS A 1 145 ? -7.253 -7.139 3.882 1.00 97.81 145 HIS A C 1
ATOM 1145 O O . HIS A 1 145 ? -8.467 -7.037 4.019 1.00 97.81 145 HIS A O 1
ATOM 1151 N N . GLU A 1 146 ? -6.664 -6.991 2.693 1.00 97.81 146 GLU A N 1
ATOM 1152 C CA . GLU A 1 146 ? -7.403 -7.045 1.430 1.00 97.81 146 GLU A CA 1
ATOM 1153 C C . GLU A 1 146 ? -7.247 -8.435 0.812 1.00 97.81 146 GLU A C 1
ATOM 1155 O O . GLU A 1 146 ? -6.139 -8.984 0.740 1.00 97.81 146 GLU A O 1
ATOM 1160 N N . GLU A 1 147 ? -8.378 -9.007 0.398 1.00 98.19 147 GLU A N 1
ATOM 1161 C CA . GLU A 1 147 ? -8.446 -10.341 -0.199 1.00 98.19 147 GLU A CA 1
ATOM 1162 C C . GLU A 1 147 ? -7.790 -10.369 -1.581 1.00 98.19 147 GLU A C 1
ATOM 1164 O O . GLU A 1 147 ? -7.133 -11.344 -1.935 1.00 98.19 147 GLU A O 1
ATOM 1169 N N . ILE A 1 148 ? -7.922 -9.282 -2.342 1.00 98.38 148 ILE A N 1
ATOM 1170 C CA . ILE A 1 148 ? -7.357 -9.133 -3.682 1.00 98.38 148 ILE A CA 1
ATOM 1171 C C . ILE A 1 148 ? -6.301 -8.032 -3.638 1.00 98.38 148 ILE A C 1
ATOM 1173 O O . ILE A 1 148 ? -6.595 -6.898 -3.266 1.00 98.38 148 ILE A O 1
ATOM 1177 N N . VAL A 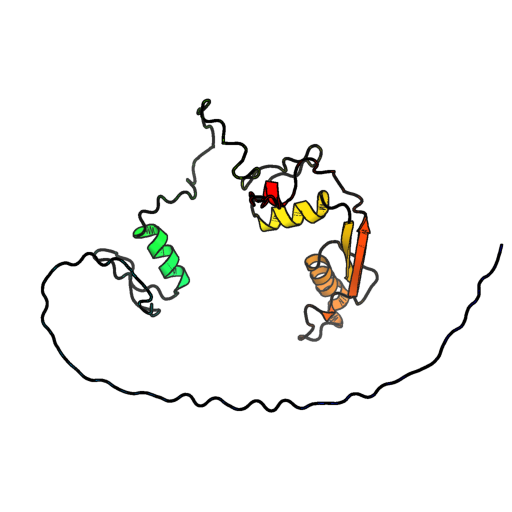1 149 ? -5.074 -8.351 -4.050 1.00 98.12 149 VAL A N 1
ATOM 1178 C CA . VAL A 1 149 ? -3.942 -7.415 -4.041 1.00 98.12 149 VAL A CA 1
ATOM 1179 C C . VAL A 1 149 ? -3.354 -7.222 -5.438 1.00 98.12 149 VAL A C 1
ATOM 1181 O O . VAL A 1 149 ? -3.315 -8.167 -6.230 1.00 98.12 149 VAL A O 1
ATOM 1184 N N . PRO A 1 150 ? -2.860 -6.011 -5.757 1.00 98.12 150 PRO A N 1
ATOM 1185 C CA . PRO A 1 150 ? -2.158 -5.772 -7.006 1.00 98.12 150 PRO A CA 1
ATOM 1186 C C . PRO A 1 150 ? -0.759 -6.403 -6.976 1.00 98.12 150 PRO A C 1
ATOM 1188 O O . PRO A 1 150 ? 0.016 -6.231 -6.031 1.00 98.12 150 PRO A O 1
ATOM 1191 N N . MET A 1 151 ? -0.423 -7.080 -8.063 1.00 98.31 151 MET A N 1
ATOM 1192 C CA . MET A 1 151 ? 0.864 -7.686 -8.359 1.00 98.31 151 MET A CA 1
ATOM 1193 C C . MET A 1 151 ? 1.474 -6.940 -9.541 1.00 98.31 151 MET A C 1
ATOM 1195 O O . MET A 1 151 ? 0.939 -6.938 -10.648 1.00 98.31 151 MET A O 1
ATOM 1199 N N . PHE A 1 152 ? 2.594 -6.274 -9.290 1.00 98.06 152 PHE A N 1
ATOM 1200 C CA . PHE A 1 152 ? 3.309 -5.493 -10.289 1.00 98.06 152 PHE A CA 1
ATOM 1201 C C . PHE A 1 152 ? 4.379 -6.363 -10.934 1.00 98.06 152 PHE A C 1
ATOM 1203 O O . PHE A 1 152 ? 5.188 -6.963 -10.222 1.00 98.06 152 PHE A O 1
ATOM 1210 N N . HIS A 1 153 ? 4.401 -6.412 -12.261 1.00 98.38 153 HIS A N 1
ATOM 1211 C CA . HIS A 1 153 ? 5.426 -7.122 -13.017 1.00 98.38 153 HIS A CA 1
ATOM 1212 C C . HIS A 1 153 ? 6.592 -6.185 -13.354 1.00 98.38 153 HIS A C 1
ATOM 1214 O O . HIS A 1 153 ? 6.410 -4.989 -13.580 1.00 98.38 153 HIS A O 1
ATOM 1220 N N . CYS A 1 154 ? 7.810 -6.720 -13.386 1.00 97.75 154 CYS A N 1
ATOM 1221 C CA . CYS A 1 154 ? 8.952 -6.032 -13.976 1.00 97.75 154 CYS A CA 1
ATOM 1222 C C . CYS A 1 154 ? 8.790 -6.009 -15.502 1.00 97.75 154 CYS A C 1
ATOM 1224 O O . CYS A 1 154 ? 8.490 -7.035 -16.105 1.00 97.75 154 CYS A O 1
ATOM 1226 N N . SER A 1 155 ? 9.016 -4.866 -16.150 1.00 96.50 155 SER A N 1
ATOM 1227 C CA . SER A 1 155 ? 8.893 -4.761 -17.614 1.00 96.50 155 SER A CA 1
ATOM 1228 C C . SER A 1 155 ? 10.003 -5.491 -18.387 1.00 96.50 155 SER A C 1
ATOM 1230 O O . SER A 1 155 ? 9.863 -5.747 -19.579 1.00 96.50 155 SER A O 1
ATOM 1232 N N . ALA A 1 156 ? 11.111 -5.846 -17.726 1.00 95.50 156 ALA A N 1
ATOM 1233 C CA . ALA A 1 156 ? 12.286 -6.441 -18.366 1.00 95.50 156 ALA A CA 1
ATOM 1234 C C . ALA A 1 156 ? 12.515 -7.928 -18.043 1.00 95.50 156 ALA A C 1
ATOM 1236 O O . ALA A 1 156 ? 13.341 -8.559 -18.706 1.00 95.50 156 ALA A O 1
ATOM 1237 N N . CYS A 1 157 ? 11.836 -8.498 -17.042 1.00 97.25 157 CYS A N 1
ATOM 1238 C CA . CYS A 1 157 ? 11.958 -9.914 -16.686 1.00 97.25 157 CYS A CA 1
ATOM 1239 C C . CYS A 1 157 ? 10.724 -10.435 -15.927 1.00 97.25 157 CYS A C 1
ATOM 1241 O O . CYS A 1 157 ? 9.814 -9.681 -15.608 1.00 97.25 157 CYS A O 1
ATOM 1243 N N . ALA A 1 158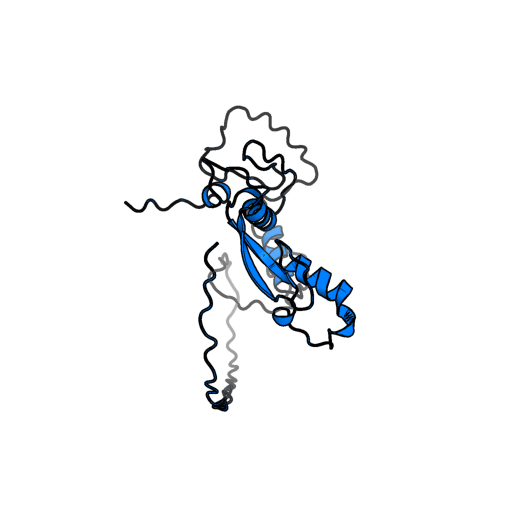 ? 10.713 -11.724 -15.576 1.00 98.12 158 ALA A N 1
ATOM 1244 C CA . ALA A 1 158 ? 9.594 -12.378 -14.889 1.00 98.12 158 ALA A CA 1
ATOM 1245 C C . ALA A 1 158 ? 9.469 -12.058 -13.379 1.00 98.12 158 ALA A C 1
ATOM 1247 O O . ALA A 1 158 ? 8.738 -12.742 -12.668 1.00 98.12 158 ALA A O 1
ATOM 1248 N N . TYR A 1 159 ? 10.193 -11.064 -12.852 1.00 98.25 159 TYR A N 1
ATOM 1249 C CA . TYR A 1 159 ? 10.085 -10.683 -11.442 1.00 98.25 159 TYR A CA 1
ATOM 1250 C C . TYR A 1 159 ? 8.743 -9.996 -11.154 1.00 98.25 159 TYR A C 1
ATOM 1252 O O . TYR A 1 159 ? 8.327 -9.102 -11.890 1.00 98.25 159 TYR A O 1
ATOM 1260 N N . ILE A 1 160 ? 8.094 -10.379 -10.051 1.00 98.25 160 ILE A N 1
ATOM 1261 C CA . ILE A 1 160 ? 6.778 -9.873 -9.638 1.00 98.25 160 ILE A CA 1
ATOM 1262 C C . ILE A 1 160 ? 6.849 -9.435 -8.172 1.00 98.25 160 ILE A C 1
ATOM 1264 O O . ILE A 1 160 ? 7.518 -10.066 -7.351 1.00 98.25 160 ILE A O 1
ATOM 1268 N N . SER A 1 161 ? 6.160 -8.350 -7.812 1.00 97.69 161 SER A N 1
ATOM 1269 C CA . SER A 1 161 ? 6.088 -7.881 -6.427 1.00 97.69 161 SER A CA 1
ATOM 1270 C C . SER A 1 161 ? 4.754 -7.220 -6.085 1.00 97.69 161 SER A C 1
ATOM 1272 O O . SER A 1 161 ? 4.161 -6.545 -6.918 1.00 97.69 161 SER A O 1
ATOM 1274 N N . LYS A 1 162 ? 4.340 -7.304 -4.812 1.00 97.25 162 LYS A N 1
ATOM 1275 C CA . LYS A 1 162 ? 3.180 -6.571 -4.260 1.00 97.25 162 LYS A CA 1
ATOM 1276 C C . LYS A 1 162 ? 3.397 -5.046 -4.196 1.00 97.25 162 LYS A C 1
ATOM 1278 O O . LYS A 1 162 ? 2.464 -4.287 -3.956 1.00 97.25 162 LYS A O 1
ATOM 1283 N N . ARG A 1 163 ? 4.643 -4.563 -4.349 1.00 96.88 163 ARG A N 1
ATOM 1284 C CA . ARG A 1 163 ? 5.006 -3.142 -4.182 1.00 96.88 163 ARG A CA 1
ATOM 1285 C C . ARG A 1 163 ? 5.741 -2.586 -5.397 1.00 96.88 163 ARG A C 1
ATOM 1287 O O . ARG A 1 163 ? 6.795 -3.100 -5.769 1.00 96.88 163 ARG A O 1
ATOM 1294 N N . LYS A 1 164 ? 5.292 -1.426 -5.890 1.00 96.62 164 LYS A N 1
ATOM 1295 C CA . LYS A 1 164 ? 5.996 -0.651 -6.930 1.00 96.62 164 LYS A CA 1
ATOM 1296 C C . LYS A 1 164 ? 7.447 -0.329 -6.548 1.00 96.62 164 LYS A C 1
ATOM 1298 O O . LYS A 1 164 ? 8.352 -0.537 -7.343 1.00 96.62 164 LYS A O 1
ATOM 1303 N N . SER A 1 165 ? 7.697 0.081 -5.298 1.00 95.81 165 SER A N 1
ATOM 1304 C CA . SER A 1 165 ? 9.055 0.370 -4.794 1.00 95.81 165 SER A CA 1
ATOM 1305 C C . SER A 1 165 ? 10.018 -0.811 -4.925 1.00 95.81 165 SER A C 1
ATOM 1307 O O . SER A 1 165 ? 11.213 -0.620 -5.140 1.00 95.81 165 SER A O 1
ATOM 1309 N N . ASN A 1 166 ? 9.508 -2.037 -4.796 1.00 96.88 166 ASN A N 1
ATOM 1310 C CA . ASN A 1 166 ? 10.321 -3.236 -4.933 1.00 96.88 166 ASN A CA 1
ATOM 1311 C C . ASN A 1 166 ? 10.645 -3.510 -6.401 1.00 96.88 166 ASN A C 1
ATOM 1313 O O . ASN A 1 166 ? 11.789 -3.846 -6.682 1.00 96.88 166 ASN A O 1
ATOM 1317 N N . ILE A 1 167 ? 9.696 -3.294 -7.321 1.00 97.25 167 ILE A N 1
ATOM 1318 C CA . ILE A 1 167 ? 9.955 -3.355 -8.768 1.00 97.25 167 ILE A CA 1
ATOM 1319 C C . ILE A 1 167 ? 11.012 -2.329 -9.170 1.00 97.25 167 ILE A C 1
ATOM 1321 O O . ILE A 1 167 ? 11.984 -2.698 -9.819 1.00 97.25 167 ILE A O 1
ATOM 1325 N N . PHE A 1 168 ? 10.914 -1.088 -8.691 1.00 94.62 168 PHE A N 1
ATOM 1326 C CA . PHE A 1 168 ? 11.931 -0.065 -8.948 1.00 94.62 168 PHE A CA 1
ATOM 1327 C C . PHE A 1 168 ? 13.318 -0.465 -8.465 1.00 94.62 168 PHE A C 1
ATOM 1329 O O . PHE A 1 168 ? 14.295 -0.400 -9.211 1.00 94.62 168 PHE A O 1
ATOM 1336 N N . ASN A 1 169 ? 13.420 -0.905 -7.212 1.00 94.69 169 ASN A N 1
ATOM 1337 C CA . ASN A 1 169 ? 14.696 -1.322 -6.644 1.00 94.69 169 ASN A CA 1
ATOM 1338 C C . ASN A 1 169 ? 15.257 -2.560 -7.346 1.00 94.69 169 ASN A C 1
ATOM 1340 O O . ASN A 1 169 ? 16.466 -2.645 -7.554 1.00 94.69 169 ASN A O 1
ATOM 1344 N N . HIS A 1 170 ? 14.394 -3.504 -7.715 1.00 96.44 170 HIS A N 1
ATOM 1345 C CA . HIS A 1 170 ? 14.759 -4.664 -8.512 1.00 96.44 170 HIS A CA 1
ATOM 1346 C C . HIS A 1 170 ? 15.312 -4.230 -9.874 1.00 96.44 170 HIS A C 1
ATOM 1348 O O . HIS A 1 170 ? 16.444 -4.581 -10.201 1.00 96.44 170 HIS A O 1
ATOM 1354 N N . PHE A 1 171 ? 14.581 -3.395 -10.615 1.00 95.31 171 PHE A N 1
ATOM 1355 C CA . PHE A 1 171 ? 14.965 -2.934 -11.946 1.00 95.31 171 PHE A CA 1
ATOM 1356 C C . PHE A 1 171 ? 16.300 -2.183 -11.910 1.00 95.31 171 PHE A C 1
ATOM 1358 O O . PHE A 1 171 ? 17.230 -2.515 -12.641 1.00 95.31 171 PHE A O 1
ATOM 1365 N N . ARG A 1 172 ? 16.470 -1.258 -10.957 1.00 92.12 172 ARG A N 1
ATOM 1366 C CA . ARG A 1 172 ? 17.735 -0.532 -10.733 1.00 92.12 172 ARG A CA 1
ATOM 1367 C C . ARG A 1 172 ? 18.911 -1.420 -10.332 1.00 92.12 172 ARG A C 1
ATOM 1369 O O . ARG A 1 172 ? 20.057 -0.987 -10.429 1.00 92.12 172 ARG A O 1
ATOM 1376 N N . ARG A 1 173 ? 18.673 -2.618 -9.801 1.00 94.31 173 ARG A N 1
ATOM 1377 C CA . ARG A 1 173 ? 19.743 -3.551 -9.414 1.00 94.31 173 ARG A CA 1
ATOM 1378 C C . ARG A 1 173 ? 20.072 -4.525 -10.540 1.00 94.31 173 ARG A C 1
ATOM 1380 O O . ARG A 1 173 ? 21.248 -4.746 -10.791 1.00 94.31 173 ARG A O 1
ATOM 1387 N N . GLN A 1 174 ? 19.057 -5.055 -11.217 1.00 96.25 174 GLN A N 1
ATOM 1388 C CA . GLN A 1 174 ? 19.192 -6.148 -12.185 1.00 96.25 174 GLN A CA 1
ATOM 1389 C C . GLN A 1 174 ? 19.249 -5.675 -13.648 1.00 96.25 174 GLN A C 1
ATOM 1391 O O . GLN A 1 174 ? 19.780 -6.374 -14.505 1.00 96.25 174 GLN A O 1
ATOM 1396 N N . HIS A 1 175 ? 18.757 -4.470 -13.948 1.00 93.06 175 HIS A N 1
ATOM 1397 C CA . HIS A 1 175 ? 18.637 -3.931 -15.309 1.00 93.06 175 HIS A CA 1
ATOM 1398 C C . HIS A 1 175 ? 19.362 -2.589 -15.481 1.00 93.06 175 HIS A C 1
ATOM 1400 O O . HIS A 1 175 ? 18.977 -1.770 -16.308 1.00 93.06 175 HIS A O 1
ATOM 1406 N N . ARG A 1 176 ? 20.451 -2.365 -14.729 1.00 86.00 176 ARG A N 1
ATOM 1407 C CA . ARG A 1 176 ? 21.254 -1.123 -14.782 1.00 86.00 176 ARG A CA 1
ATOM 1408 C C . ARG A 1 176 ? 21.674 -0.716 -16.192 1.00 86.00 176 ARG A C 1
ATOM 1410 O O . ARG A 1 176 ? 21.648 0.461 -16.502 1.00 86.00 176 ARG A O 1
ATOM 1417 N N . HIS A 1 177 ? 22.013 -1.685 -17.039 1.00 85.56 177 HIS A N 1
ATOM 1418 C CA . HIS A 1 177 ? 22.438 -1.442 -18.420 1.00 85.56 177 HIS A CA 1
ATOM 1419 C C . HIS A 1 177 ? 21.308 -0.946 -19.338 1.00 85.56 177 HIS A C 1
ATOM 1421 O O . HIS A 1 177 ? 21.585 -0.458 -20.426 1.00 85.56 177 HIS A O 1
ATOM 1427 N N . ARG A 1 178 ? 20.041 -1.093 -18.925 1.00 76.81 178 ARG A N 1
ATOM 1428 C CA . ARG A 1 178 ? 18.868 -0.603 -19.667 1.00 76.81 178 ARG A CA 1
ATOM 1429 C C . ARG A 1 178 ? 18.423 0.785 -19.224 1.00 76.81 178 ARG A C 1
ATOM 1431 O O . ARG A 1 178 ? 17.625 1.408 -19.911 1.00 76.81 178 ARG A O 1
ATOM 1438 N N . LEU A 1 179 ? 18.931 1.262 -18.092 1.00 71.81 179 LEU A N 1
ATOM 1439 C CA . LEU A 1 179 ? 18.702 2.620 -17.634 1.00 71.81 179 LEU A CA 1
ATOM 1440 C C . LEU A 1 179 ? 19.718 3.520 -18.339 1.00 71.81 179 LEU A C 1
ATOM 1442 O O . LEU A 1 179 ? 20.800 3.771 -17.819 1.00 71.81 179 LEU A O 1
ATOM 1446 N N . GLN A 1 180 ? 19.372 4.002 -19.532 1.00 73.50 180 GLN A N 1
ATOM 1447 C CA . GLN A 1 180 ? 19.846 5.336 -19.900 1.00 73.50 180 GLN A CA 1
ATOM 1448 C C . GLN A 1 180 ? 19.274 6.306 -18.851 1.00 73.50 180 GLN A C 1
ATOM 1450 O O . GLN A 1 180 ? 18.185 6.050 -18.328 1.00 73.50 180 GLN A O 1
ATOM 1455 N N . ASP A 1 181 ? 20.012 7.362 -18.495 1.00 68.75 181 ASP A N 1
ATOM 1456 C CA . ASP A 1 181 ? 19.784 8.243 -17.326 1.00 68.75 181 ASP A CA 1
ATOM 1457 C C . ASP A 1 181 ? 18.380 8.892 -17.214 1.00 68.75 181 ASP A C 1
ATOM 1459 O O . ASP A 1 181 ? 18.103 9.641 -16.279 1.00 68.75 181 ASP A O 1
ATOM 1463 N N . THR A 1 182 ? 17.467 8.597 -18.137 1.00 67.12 182 THR A N 1
ATOM 1464 C CA . THR A 1 182 ? 16.130 9.175 -18.272 1.00 67.12 182 THR A CA 1
ATOM 1465 C C . THR A 1 182 ? 14.981 8.192 -18.065 1.00 67.12 182 THR A C 1
ATOM 1467 O O . THR A 1 182 ? 13.841 8.573 -18.319 1.00 67.12 182 THR A O 1
ATOM 1470 N N . CYS A 1 183 ? 15.222 6.946 -17.642 1.00 66.88 183 CYS A N 1
ATOM 1471 C CA . CYS A 1 183 ? 14.114 5.996 -17.515 1.00 66.88 183 CYS A CA 1
ATOM 1472 C C . CYS A 1 183 ? 13.102 6.475 -16.467 1.00 66.88 183 CYS A C 1
ATOM 1474 O O . CYS A 1 183 ? 13.431 6.689 -15.294 1.00 66.88 183 CYS A O 1
ATOM 1476 N N . SER A 1 184 ? 11.869 6.662 -16.923 1.00 81.62 184 SER A N 1
ATOM 1477 C CA . SER A 1 184 ? 10.765 7.122 -16.092 1.00 81.62 184 SER A CA 1
ATOM 1478 C C . SER A 1 184 ? 10.331 6.021 -15.120 1.00 81.62 184 SER A C 1
ATOM 1480 O O . SER A 1 184 ? 10.565 4.826 -15.329 1.00 81.62 184 SER A O 1
ATOM 1482 N N . ASN A 1 185 ? 9.674 6.409 -14.026 1.00 82.25 185 ASN A N 1
ATOM 1483 C CA . ASN A 1 185 ? 9.136 5.440 -13.069 1.00 82.25 185 ASN A CA 1
ATOM 1484 C C . ASN A 1 185 ? 8.036 4.564 -13.715 1.00 82.25 185 ASN A C 1
ATOM 1486 O O . ASN A 1 185 ? 7.684 3.491 -13.233 1.00 82.25 185 ASN A O 1
ATOM 1490 N N . GLU A 1 186 ? 7.467 4.995 -14.823 1.00 88.88 186 GLU A N 1
ATOM 1491 C CA . GLU A 1 186 ? 6.388 4.294 -15.490 1.00 88.88 186 GLU A CA 1
ATOM 1492 C C . GLU A 1 186 ? 6.924 3.128 -16.336 1.00 88.88 186 GLU A C 1
ATOM 1494 O O . GLU A 1 186 ? 6.332 2.054 -16.331 1.00 88.88 186 GLU A O 1
ATOM 1499 N N . GLU A 1 187 ? 8.096 3.270 -16.961 1.00 90.88 187 GLU A N 1
ATOM 1500 C CA . GLU A 1 187 ? 8.683 2.253 -17.851 1.00 90.88 187 GLU A CA 1
ATOM 1501 C C . GLU A 1 187 ? 9.222 1.015 -17.120 1.00 90.88 187 GLU A C 1
ATOM 1503 O O . GLU A 1 187 ? 9.339 -0.064 -17.705 1.00 90.88 187 GLU A O 1
ATOM 1508 N N . CYS A 1 188 ? 9.555 1.137 -15.832 1.00 93.00 188 CYS A N 1
ATOM 1509 C CA . CYS A 1 188 ? 10.061 0.015 -15.033 1.00 93.00 188 CYS A CA 1
ATOM 1510 C C . CYS A 1 188 ? 8.954 -0.978 -14.633 1.00 93.00 188 CYS A C 1
ATOM 1512 O O . CYS A 1 188 ? 9.250 -2.117 -14.256 1.00 93.00 188 CYS A O 1
ATOM 1514 N N . ILE A 1 189 ? 7.693 -0.534 -14.652 1.00 96.06 189 ILE A N 1
ATOM 1515 C CA . ILE A 1 189 ? 6.534 -1.319 -14.226 1.00 96.06 189 ILE A CA 1
ATOM 1516 C C . ILE A 1 189 ? 5.830 -1.838 -15.479 1.00 96.06 189 ILE A C 1
ATOM 1518 O O . ILE A 1 189 ? 5.343 -1.062 -16.292 1.00 96.06 189 ILE A O 1
ATOM 1522 N N . GLY A 1 190 ? 5.787 -3.159 -15.629 1.00 95.88 190 GLY A N 1
ATOM 1523 C CA . GLY A 1 190 ? 5.012 -3.824 -16.670 1.00 95.88 190 GLY A CA 1
ATOM 1524 C C . GLY A 1 190 ? 3.524 -3.895 -16.321 1.00 95.88 190 GLY A C 1
ATOM 1525 O O . GLY A 1 190 ? 2.952 -2.996 -15.704 1.00 95.88 190 GLY A O 1
ATOM 1526 N N . GLU A 1 191 ? 2.887 -5.002 -16.692 1.00 97.56 191 GLU A N 1
ATOM 1527 C CA . GLU A 1 191 ? 1.478 -5.240 -16.378 1.00 97.56 191 GLU A CA 1
ATOM 1528 C C . GLU A 1 191 ? 1.219 -5.260 -14.858 1.00 97.56 191 GLU A C 1
ATOM 1530 O O . GLU A 1 191 ? 2.052 -5.701 -14.055 1.00 97.56 191 GLU A O 1
ATOM 1535 N N . THR A 1 192 ? 0.048 -4.759 -14.459 1.00 98.12 192 THR A N 1
ATOM 1536 C CA . THR A 1 192 ? -0.465 -4.892 -13.092 1.00 98.12 192 THR A CA 1
ATOM 1537 C C . THR A 1 192 ? -1.614 -5.883 -13.101 1.00 98.12 192 THR A C 1
ATOM 1539 O O . THR A 1 192 ? -2.666 -5.601 -13.665 1.00 98.12 192 THR A O 1
ATOM 1542 N N . ASN A 1 193 ? -1.413 -7.013 -12.435 1.00 98.06 193 ASN A N 1
ATOM 1543 C CA . ASN A 1 193 ? -2.412 -8.064 -12.302 1.00 98.06 193 ASN A CA 1
ATOM 1544 C C . ASN A 1 193 ? -2.982 -8.069 -10.884 1.00 98.06 193 ASN A C 1
ATOM 1546 O O . ASN A 1 193 ? -2.286 -7.719 -9.936 1.00 98.06 193 ASN A O 1
ATOM 1550 N N . TYR A 1 194 ? -4.237 -8.471 -10.715 1.00 98.19 194 TYR A N 1
ATOM 1551 C CA . TYR A 1 194 ? -4.874 -8.584 -9.402 1.00 98.19 194 TYR A CA 1
ATOM 1552 C C . TYR A 1 194 ? -4.988 -10.058 -9.029 1.00 98.19 194 TYR A C 1
ATOM 1554 O O . TYR A 1 194 ? -5.448 -10.866 -9.831 1.00 98.19 194 TYR A O 1
ATOM 1562 N N . GLN A 1 195 ? -4.522 -10.419 -7.835 1.00 98.12 195 GLN A N 1
ATOM 1563 C CA . GLN A 1 195 ? -4.472 -11.810 -7.385 1.00 98.12 195 GLN A CA 1
ATOM 1564 C C . GLN A 1 195 ? -4.982 -11.941 -5.953 1.00 98.12 195 GLN A C 1
ATOM 1566 O O . GLN A 1 195 ? -4.864 -11.004 -5.160 1.00 98.12 195 GLN A O 1
ATOM 1571 N N . HIS A 1 196 ? -5.504 -13.122 -5.613 1.00 98.25 196 HIS A N 1
ATOM 1572 C CA . HIS A 1 196 ? -5.856 -13.445 -4.234 1.00 98.25 196 HIS A CA 1
ATOM 1573 C C . HIS A 1 196 ? -4.615 -13.408 -3.337 1.00 98.25 196 HIS A C 1
ATOM 1575 O O . HIS A 1 196 ? -3.555 -13.960 -3.650 1.00 98.25 196 HIS A O 1
ATOM 1581 N N . ASN A 1 197 ? -4.749 -12.743 -2.199 1.00 97.81 197 ASN A N 1
ATOM 1582 C CA . ASN A 1 197 ? -3.685 -12.558 -1.240 1.00 97.81 197 ASN A CA 1
ATOM 1583 C C . ASN A 1 197 ? -3.513 -13.819 -0.390 1.00 97.81 197 ASN A C 1
ATOM 1585 O O . ASN A 1 197 ? -4.296 -14.094 0.511 1.00 97.81 197 ASN A O 1
ATOM 1589 N N . GLN A 1 198 ? -2.436 -14.562 -0.635 1.00 97.56 198 GLN A N 1
ATOM 1590 C CA . GLN A 1 198 ? -2.111 -15.782 0.120 1.00 97.56 198 GLN A CA 1
ATOM 1591 C C . GLN A 1 198 ? -1.888 -15.542 1.622 1.00 97.56 198 GLN A C 1
ATOM 1593 O O . GLN A 1 198 ? -1.904 -16.480 2.410 1.00 97.56 198 GLN A O 1
ATOM 1598 N N . GLU A 1 199 ? -1.658 -14.289 2.019 1.00 96.88 199 GLU A N 1
ATOM 1599 C CA . GLU A 1 199 ? -1.462 -13.879 3.410 1.00 96.88 199 GLU A CA 1
ATOM 1600 C C . GLU A 1 199 ? -2.678 -13.113 3.951 1.00 96.88 199 GLU A C 1
ATOM 1602 O O . GLU A 1 199 ? -2.528 -12.303 4.869 1.00 96.88 199 GLU A O 1
ATOM 1607 N N . PHE A 1 200 ? -3.850 -13.301 3.336 1.00 98.25 200 PHE A N 1
ATOM 1608 C CA . PHE A 1 200 ? -5.085 -12.653 3.749 1.00 98.25 200 PHE A CA 1
ATOM 1609 C C . PHE A 1 200 ? -5.498 -13.110 5.147 1.00 98.25 200 PHE A C 1
ATOM 1611 O O . PHE A 1 200 ? -5.573 -14.300 5.449 1.00 98.25 200 PHE A O 1
ATOM 1618 N N . ILE A 1 201 ? -5.778 -12.129 5.994 1.00 98.25 201 ILE A N 1
ATOM 1619 C CA . ILE A 1 201 ? -6.314 -12.296 7.334 1.00 98.25 201 ILE A CA 1
ATOM 1620 C C . ILE A 1 201 ? -7.571 -11.448 7.383 1.00 98.25 201 ILE A C 1
ATOM 1622 O O . ILE A 1 201 ? -7.479 -10.221 7.282 1.00 98.25 201 ILE A O 1
ATOM 1626 N N . ASP A 1 202 ? -8.714 -12.111 7.542 1.00 97.81 202 ASP A N 1
ATOM 1627 C CA . ASP A 1 202 ? -10.019 -11.464 7.578 1.00 97.81 202 ASP A CA 1
ATOM 1628 C C . ASP A 1 202 ? -10.063 -10.404 8.693 1.00 97.81 202 ASP A C 1
ATOM 1630 O O . ASP A 1 202 ? -9.901 -10.738 9.875 1.00 97.81 202 ASP A O 1
ATOM 1634 N N . PRO A 1 203 ? -10.226 -9.115 8.342 1.00 96.50 203 PRO A N 1
ATOM 1635 C CA . PRO A 1 203 ? -10.285 -8.057 9.329 1.00 96.50 203 PRO A CA 1
ATOM 1636 C C . PRO A 1 203 ? -11.648 -7.936 10.020 1.00 96.50 203 PRO A C 1
ATOM 1638 O O . PRO A 1 203 ? -11.746 -7.143 10.958 1.00 96.50 203 PRO A O 1
ATOM 1641 N N . TYR A 1 204 ? -12.689 -8.669 9.601 1.00 94.50 204 TYR A N 1
ATOM 1642 C CA . TYR A 1 204 ? -14.052 -8.499 10.111 1.00 94.50 204 TYR A CA 1
ATOM 1643 C C . TYR A 1 204 ? -14.120 -8.528 11.657 1.00 94.50 204 TYR A C 1
ATOM 1645 O O . TYR A 1 204 ? -13.541 -9.416 12.293 1.00 94.50 204 TYR A O 1
ATOM 1653 N N . PRO A 1 205 ? -14.819 -7.565 12.303 1.00 93.19 205 PRO A N 1
ATOM 1654 C CA . PRO A 1 205 ? -15.697 -6.529 11.732 1.00 93.19 205 PRO A CA 1
ATOM 1655 C C . PRO A 1 205 ? -14.997 -5.199 11.391 1.00 93.19 205 PRO A C 1
ATOM 1657 O O . PRO A 1 205 ? -15.657 -4.189 11.154 1.00 93.19 205 PRO A O 1
ATOM 1660 N N . LEU A 1 206 ? -13.666 -5.154 11.416 1.00 93.19 206 LEU A N 1
ATOM 1661 C CA . LEU A 1 206 ? -12.904 -3.931 11.193 1.00 93.19 206 LEU A CA 1
ATOM 1662 C C . LEU A 1 206 ? -12.776 -3.632 9.697 1.00 93.19 206 LEU A C 1
ATOM 1664 O O . LEU A 1 206 ? -12.443 -4.499 8.892 1.00 93.19 206 LEU A O 1
ATOM 1668 N N . THR A 1 207 ? -12.959 -2.367 9.332 1.00 94.38 207 THR A N 1
ATOM 1669 C CA . THR A 1 207 ? -12.634 -1.849 7.997 1.00 94.38 207 THR A CA 1
ATOM 1670 C C . THR A 1 207 ? -11.468 -0.872 8.087 1.00 94.38 207 THR A C 1
ATOM 1672 O O . THR A 1 207 ? -11.192 -0.308 9.152 1.00 94.38 207 THR A O 1
ATOM 1675 N N . LEU A 1 208 ? -10.788 -0.620 6.963 1.00 94.88 208 LEU A N 1
ATOM 1676 C CA . LEU A 1 208 ? -9.717 0.378 6.926 1.00 94.88 208 LEU A CA 1
ATOM 1677 C C . LEU A 1 208 ? -10.228 1.762 7.345 1.00 94.88 208 LEU A C 1
ATOM 1679 O O . LEU A 1 208 ? -9.518 2.497 8.021 1.00 94.88 208 LEU A O 1
ATOM 1683 N N . ASP A 1 209 ? -11.455 2.119 6.977 1.00 93.19 209 ASP A N 1
ATOM 1684 C CA . ASP A 1 209 ? -12.028 3.419 7.317 1.00 93.19 209 ASP A CA 1
ATOM 1685 C C . ASP A 1 209 ? -12.325 3.547 8.815 1.00 93.19 209 ASP A C 1
ATOM 1687 O O . ASP A 1 209 ? -11.983 4.578 9.396 1.00 93.19 209 ASP A O 1
ATOM 1691 N N . ILE A 1 210 ? -12.822 2.483 9.461 1.00 92.00 210 ILE A N 1
ATOM 1692 C CA . ILE A 1 210 ? -12.960 2.414 10.928 1.00 92.00 210 ILE A CA 1
ATOM 1693 C C . ILE A 1 210 ? -11.586 2.563 11.596 1.00 92.00 210 ILE A C 1
ATOM 1695 O O . ILE A 1 210 ? -11.419 3.346 12.531 1.00 92.00 210 ILE A O 1
ATOM 1699 N N . MET A 1 211 ? -10.569 1.869 11.077 1.00 92.25 211 MET A N 1
ATOM 1700 C CA . MET A 1 211 ? -9.198 1.952 11.594 1.00 92.25 211 MET A CA 1
ATOM 1701 C C . MET A 1 211 ? -8.573 3.338 11.420 1.00 92.25 211 MET A C 1
ATOM 1703 O O . MET A 1 211 ? -7.772 3.764 12.250 1.00 92.25 211 MET A O 1
ATOM 1707 N N . LEU A 1 212 ? -8.945 4.052 10.357 1.00 91.62 212 LEU A N 1
ATOM 1708 C CA . LEU A 1 212 ? -8.533 5.430 10.095 1.00 91.62 212 LEU A CA 1
ATOM 1709 C C . LEU A 1 212 ? -9.435 6.469 10.783 1.00 91.62 212 LEU A C 1
ATOM 1711 O O . LEU A 1 212 ? -9.199 7.663 10.597 1.00 91.62 212 LEU A O 1
ATOM 1715 N N . GLY A 1 213 ? -10.461 6.036 11.525 1.00 89.38 213 GLY A N 1
ATOM 1716 C CA . GLY A 1 213 ? -11.427 6.905 12.198 1.00 89.38 213 GLY A CA 1
ATOM 1717 C C . GLY A 1 213 ? -12.256 7.775 11.259 1.00 89.38 213 GLY A C 1
ATOM 1718 O O . GLY A 1 213 ? -12.741 8.837 11.652 1.00 89.38 213 GLY A O 1
ATOM 1719 N N . LYS A 1 214 ? -12.413 7.364 9.998 1.00 87.50 214 LYS A N 1
ATOM 1720 C CA . LYS A 1 214 ? -13.352 8.035 9.105 1.00 87.50 214 LYS A CA 1
ATOM 1721 C C . LYS A 1 214 ? -14.761 7.652 9.529 1.00 87.50 214 LYS A C 1
ATOM 1723 O O . LYS A 1 214 ? -15.094 6.473 9.606 1.00 87.50 214 LYS A O 1
ATOM 1728 N N . LYS A 1 215 ? -15.598 8.659 9.769 1.00 79.06 215 LYS A N 1
ATOM 1729 C CA . LYS A 1 215 ? -17.027 8.445 9.996 1.00 79.06 215 LYS A CA 1
ATOM 1730 C C . LYS A 1 215 ? -17.623 7.854 8.721 1.00 79.06 215 LYS A C 1
ATOM 1732 O O . LYS A 1 215 ? -17.560 8.494 7.671 1.00 79.06 215 LYS A O 1
ATOM 1737 N N . THR A 1 216 ? -18.179 6.650 8.805 1.00 75.50 216 THR A N 1
ATOM 1738 C CA . THR A 1 216 ? -19.039 6.123 7.748 1.00 75.50 216 THR A CA 1
ATOM 1739 C C . THR A 1 216 ? -20.247 7.045 7.679 1.00 75.50 216 THR A C 1
ATOM 1741 O O . THR A 1 216 ? -20.996 7.162 8.647 1.00 75.50 216 THR A O 1
ATOM 1744 N N . MET A 1 217 ? -20.396 7.786 6.582 1.00 70.19 217 MET A N 1
ATOM 1745 C CA . MET A 1 217 ? -21.643 8.499 6.342 1.00 70.19 217 MET A CA 1
ATOM 1746 C C . MET A 1 217 ? -22.693 7.431 6.070 1.00 70.19 217 MET A C 1
ATOM 1748 O O . MET A 1 217 ? -22.635 6.765 5.037 1.00 70.19 217 MET A O 1
ATOM 1752 N N . ASN A 1 218 ? -23.589 7.214 7.032 1.00 75.12 218 ASN A N 1
ATOM 1753 C CA . ASN A 1 218 ? -24.753 6.370 6.822 1.00 75.12 218 ASN A CA 1
ATOM 1754 C C . ASN A 1 218 ? -25.519 6.967 5.639 1.00 75.12 218 ASN A C 1
ATOM 1756 O O . ASN A 1 218 ? -25.954 8.116 5.689 1.00 75.12 218 ASN A O 1
ATOM 1760 N N . THR A 1 219 ? -25.572 6.222 4.543 1.00 72.56 219 THR A N 1
ATOM 1761 C CA . THR A 1 219 ? -26.450 6.519 3.414 1.00 72.56 219 THR A CA 1
ATOM 1762 C C . THR A 1 219 ? -27.780 5.880 3.778 1.00 72.56 219 THR A C 1
ATOM 1764 O O . THR A 1 219 ? -27.963 4.681 3.579 1.00 72.56 219 THR A O 1
ATOM 1767 N N . GLU A 1 220 ? -28.617 6.659 4.463 1.00 70.50 220 GLU A N 1
ATOM 1768 C CA . GLU A 1 220 ? -30.025 6.334 4.726 1.00 70.50 220 GLU A CA 1
ATOM 1769 C C . GLU A 1 220 ? -30.878 6.542 3.471 1.00 70.50 220 GLU A C 1
ATOM 1771 O O . GLU A 1 220 ? -30.579 7.488 2.701 1.00 70.50 220 GLU A O 1
#

pLDDT: mean 73.18, std 22.78, range [33.75, 98.38]

Mean predicted aligned error: 18.18 Å

Secondary structure (DSSP, 8-state):
--------------------------------------------------S-----TTPPP-STT-------SHHHHHHHHHHHT------S--TT--------S----TTS-S--TTPPP-STTT------SHHHHHHHHHHHH-SEEEEEEESSSS-EES-HHHHHHHHHHH-GGG--TT--TTTTEEEEEEEE-TT----TT--HHHHTT-------

Solvent-accessible surface area (backbone atoms only — not comparable to full-atom values): 14959 Å² total; per-residue (Å²): 140,84,85,88,84,83,82,92,81,81,90,81,91,76,84,88,80,86,79,83,84,84,82,81,85,83,81,81,82,86,82,87,82,89,80,92,78,91,81,84,90,81,83,96,67,89,80,71,92,73,78,82,75,82,82,62,68,55,51,44,60,86,54,89,89,55,83,57,74,50,38,71,40,70,67,62,43,53,52,48,41,51,72,74,65,40,84,60,76,76,89,70,80,71,95,78,68,77,88,75,78,91,67,92,82,71,76,73,66,89,78,72,44,76,58,57,74,49,42,54,58,84,43,78,90,64,77,47,64,62,42,61,46,72,68,52,45,56,51,47,41,48,67,30,50,28,60,65,31,60,34,38,28,32,56,88,51,94,54,72,32,80,40,71,70,54,37,50,54,46,42,65,68,77,40,50,92,73,52,57,101,73,72,51,84,64,68,47,47,40,63,75,46,76,41,77,37,92,61,50,43,78,34,78,95,57,47,72,48,52,46,69,42,50,79,78,76,80,84,125

Organism: NCBI:txid259542

Nearest PDB structures (foldseek):
  5und-assembly2_B  TM=3.419E-01  e=1.273E-01  Homo sapiens
  1x3c-assembly1_A  TM=3.938E-01  e=4.236E+00  Homo sapiens